Protein AF-A0A3B8RZ06-F1 (afdb_monomer_lite)

Secondary structure (DSSP, 8-state):
-EEEEEEEE--EETTEE-HHHHSS---BHHHHHHHHHHHHHHHHHHHHHHTBTTTTT-TTPPBSS-EEEEEEEEESSPPPEE--SSSSSPEE-HHHHHHHTTHHIIIIIS-EEEEEEEE--TTTSB--SEEEESTT---SSS---TTSS---SS-EEEEEEETTS-HHHHHHHHHHHHHHHHHHHTTGGGS-GGGGGGSIIIIIII-B-TTS-BSS--S--

Sequence (221 aa):
MIHVVVVKYFPIHGDNIDIEKTGDWGKGLVFTQKKVDSITAELAKLLGNASCYRGYKNPDAKPSIKYEIVSTFEFYEPMPTVRGTHLDPPMTDYNTIIQRIDGKDWIENRDVKEIWVWGYHGGKVGLWESNMAGPFGDISNSDRALDDLPIFSKTFTLFHYNYQRGLSEAIEDHMHQIEALLNFVDGRDSTDEDKWSELLFWGKFVGSDKSHKIIRPGCGW

pLDDT: mean 93.92, std 7.59, range [51.44, 98.94]

Structure (mmCIF, N/CA/C/O backbone):
data_AF-A0A3B8RZ06-F1
#
_entry.id   AF-A0A3B8RZ06-F1
#
loop_
_atom_site.group_PDB
_atom_site.id
_atom_site.type_symbol
_atom_site.label_atom_id
_atom_site.label_alt_id
_atom_site.label_comp_id
_atom_site.label_asym_id
_atom_site.label_entity_id
_atom_site.label_seq_id
_atom_site.pdbx_PDB_ins_code
_atom_site.Cartn_x
_atom_site.Cartn_y
_atom_site.Cartn_z
_atom_site.occupancy
_atom_site.B_iso_or_equiv
_atom_site.auth_seq_id
_atom_site.auth_comp_id
_atom_site.auth_asym_id
_atom_site.auth_atom_id
_atom_site.pdbx_PDB_model_num
ATOM 1 N N . MET A 1 1 ? -8.812 -9.203 -13.334 1.00 91.62 1 MET A N 1
ATOM 2 C CA . MET A 1 1 ? -9.455 -8.585 -12.158 1.00 91.62 1 MET A CA 1
ATOM 3 C C . MET A 1 1 ? -8.485 -8.733 -11.009 1.00 91.62 1 MET A C 1
ATOM 5 O O . MET A 1 1 ? -7.831 -9.765 -10.953 1.00 91.62 1 MET A O 1
ATOM 9 N N . ILE A 1 2 ? -8.341 -7.709 -10.181 1.00 97.44 2 ILE A N 1
ATOM 10 C CA . ILE A 1 2 ? -7.482 -7.686 -9.001 1.00 97.44 2 ILE A CA 1
ATOM 11 C C . ILE A 1 2 ? -8.419 -7.652 -7.799 1.00 97.44 2 ILE A C 1
ATOM 13 O O . ILE A 1 2 ? -9.093 -6.647 -7.574 1.00 97.44 2 ILE A O 1
ATOM 17 N N . HIS A 1 3 ? -8.515 -8.772 -7.083 1.00 98.69 3 HIS A N 1
ATOM 18 C CA . HIS A 1 3 ? -9.256 -8.827 -5.828 1.00 98.69 3 HIS A CA 1
ATOM 19 C C . HIS A 1 3 ? -8.383 -8.270 -4.706 1.00 98.69 3 HIS A C 1
ATOM 21 O O . HIS A 1 3 ? -7.218 -8.661 -4.564 1.00 98.69 3 HIS A O 1
ATOM 27 N N . VAL A 1 4 ? -8.975 -7.384 -3.912 1.00 98.88 4 VAL A N 1
ATOM 28 C CA . VAL A 1 4 ? -8.308 -6.634 -2.852 1.00 98.88 4 VAL A CA 1
ATOM 29 C C . VAL A 1 4 ? -9.009 -6.880 -1.524 1.00 98.88 4 VAL A C 1
ATOM 31 O O . VAL A 1 4 ? -10.236 -6.778 -1.427 1.00 98.88 4 VAL A O 1
ATOM 34 N N . VAL A 1 5 ? -8.228 -7.143 -0.483 1.00 98.94 5 VAL A N 1
ATOM 35 C CA . VAL A 1 5 ? -8.699 -7.088 0.906 1.00 98.94 5 VAL A CA 1
ATOM 36 C C . VAL A 1 5 ? -8.182 -5.811 1.547 1.00 98.94 5 VAL A C 1
ATOM 38 O O . VAL A 1 5 ? -6.995 -5.518 1.474 1.00 98.94 5 VAL A O 1
ATOM 41 N N . VAL A 1 6 ? -9.067 -5.061 2.198 1.00 98.94 6 VAL A N 1
ATOM 42 C CA . VAL A 1 6 ? -8.694 -3.848 2.933 1.00 98.94 6 VAL A CA 1
ATOM 43 C C . VAL A 1 6 ? -8.653 -4.159 4.424 1.00 98.94 6 VAL A C 1
ATOM 45 O O . VAL A 1 6 ? -9.567 -4.786 4.954 1.00 98.94 6 VAL A O 1
ATOM 48 N N . VAL A 1 7 ? -7.618 -3.706 5.120 1.00 98.94 7 VAL A N 1
ATOM 49 C CA . VAL A 1 7 ? -7.474 -3.835 6.571 1.00 98.94 7 VAL A CA 1
ATOM 50 C C . VAL A 1 7 ? -7.241 -2.453 7.155 1.00 98.94 7 VAL A C 1
ATOM 52 O O . VAL A 1 7 ? -6.379 -1.730 6.678 1.00 98.94 7 VAL A O 1
ATOM 55 N N . LYS A 1 8 ? -7.999 -2.058 8.173 1.00 98.81 8 LYS A N 1
ATOM 56 C CA . LYS A 1 8 ? -7.936 -0.711 8.748 1.00 98.81 8 LYS A CA 1
ATOM 57 C C . LYS A 1 8 ? -7.701 -0.792 10.244 1.00 98.81 8 LYS A C 1
ATOM 59 O O . LYS A 1 8 ? -8.397 -1.536 10.935 1.00 98.81 8 LYS A O 1
ATOM 64 N N . TYR A 1 9 ? -6.767 0.008 10.736 1.00 98.75 9 TYR A N 1
ATOM 65 C CA . TYR A 1 9 ? -6.510 0.173 12.160 1.00 98.75 9 TYR A CA 1
ATOM 66 C C . TYR A 1 9 ? -6.820 1.604 12.576 1.00 98.75 9 TYR A C 1
ATOM 68 O O . TYR A 1 9 ? -6.234 2.546 12.061 1.00 98.75 9 TYR A O 1
ATOM 76 N N . PHE A 1 10 ? -7.729 1.770 13.528 1.00 98.62 10 PHE A N 1
ATOM 77 C CA . PHE A 1 10 ? -8.137 3.051 14.088 1.00 98.62 10 PHE A CA 1
ATOM 78 C C . PHE A 1 10 ? -7.968 2.991 15.607 1.00 98.62 10 PHE A C 1
ATOM 80 O O . PHE A 1 10 ? -8.938 2.696 16.300 1.00 98.62 10 PHE A O 1
ATOM 87 N N . PRO A 1 11 ? -6.769 3.227 16.170 1.00 98.25 11 PRO A N 1
ATOM 88 C CA . PRO A 1 11 ? -6.621 3.258 17.622 1.00 98.25 11 PRO A CA 1
ATOM 89 C C . PRO A 1 11 ? -7.523 4.359 18.182 1.00 98.25 11 PRO A C 1
ATOM 91 O O . PRO A 1 11 ? -7.371 5.512 17.790 1.00 98.25 11 PRO A O 1
ATOM 94 N N . ILE A 1 12 ? -8.474 4.022 19.055 1.00 98.12 12 ILE A N 1
ATOM 95 C CA . ILE A 1 12 ? -9.464 4.986 19.559 1.00 98.12 12 ILE A CA 1
ATOM 96 C C . ILE A 1 12 ? -9.215 5.395 21.010 1.00 98.12 12 ILE A C 1
ATOM 98 O O . ILE A 1 12 ? -8.807 4.591 21.846 1.00 98.12 12 ILE A O 1
ATOM 102 N N . HIS A 1 13 ? -9.555 6.644 21.318 1.00 97.31 13 HIS A N 1
ATOM 103 C CA . HIS A 1 13 ? -9.703 7.165 22.672 1.00 97.31 13 HIS A CA 1
ATOM 104 C C . HIS A 1 13 ? -10.983 8.012 22.739 1.00 97.31 13 HIS A C 1
ATOM 106 O O . HIS A 1 13 ? -11.025 9.163 22.293 1.00 97.31 13 HIS A O 1
ATOM 112 N N . GLY A 1 14 ? -12.059 7.414 23.262 1.00 96.38 14 GLY A N 1
ATOM 113 C CA . GLY A 1 14 ? -13.409 7.973 23.153 1.00 96.38 14 GLY A CA 1
ATOM 114 C C . GLY A 1 14 ? -13.892 7.975 21.699 1.00 96.38 14 GLY A C 1
ATOM 115 O O . GLY A 1 14 ? -13.743 6.977 21.000 1.00 96.38 14 GLY A O 1
ATOM 116 N N . ASP A 1 15 ? -14.426 9.106 21.235 1.00 97.31 15 ASP A N 1
ATOM 117 C CA . ASP A 1 15 ? -14.960 9.264 19.869 1.00 97.31 15 ASP A CA 1
ATOM 118 C C . ASP A 1 15 ? -13.894 9.654 18.822 1.00 97.31 15 ASP A C 1
ATOM 120 O O . ASP A 1 15 ? -14.207 9.881 17.647 1.00 97.31 15 ASP A O 1
ATOM 124 N N . ASN A 1 16 ? -12.629 9.760 19.235 1.00 98.50 16 ASN A N 1
ATOM 125 C CA . ASN A 1 16 ? -11.517 10.206 18.399 1.00 98.50 16 ASN A CA 1
ATOM 126 C C . ASN A 1 16 ? -10.471 9.108 18.214 1.00 98.50 16 ASN A C 1
ATOM 128 O O . ASN A 1 16 ? -10.355 8.189 19.024 1.00 98.50 16 ASN A O 1
ATOM 132 N N . ILE A 1 17 ? -9.666 9.258 17.165 1.00 98.56 17 ILE A N 1
ATOM 133 C CA . ILE A 1 17 ? -8.405 8.539 17.030 1.00 98.56 17 ILE A CA 1
ATOM 134 C C . ILE A 1 17 ? -7.458 8.988 18.153 1.00 98.56 17 ILE A C 1
ATOM 136 O O . ILE A 1 17 ? -7.352 10.180 18.453 1.00 98.56 17 ILE A O 1
ATOM 140 N N . ASP A 1 18 ? -6.789 8.030 18.785 1.00 98.38 18 ASP A N 1
ATOM 141 C CA . ASP A 1 18 ? -5.851 8.253 19.877 1.00 98.38 18 ASP A CA 1
ATOM 142 C C . ASP A 1 18 ? -4.533 8.837 19.345 1.00 98.38 18 ASP A C 1
ATOM 144 O O . ASP A 1 18 ? -3.668 8.124 18.828 1.00 98.38 18 ASP A O 1
ATOM 148 N N . ILE A 1 19 ? -4.371 10.154 19.495 1.00 97.44 19 ILE A N 1
ATOM 149 C CA . ILE A 1 19 ? -3.170 10.872 19.053 1.00 97.44 19 ILE A CA 1
ATOM 150 C C . ILE A 1 19 ? -1.899 10.428 19.787 1.00 97.44 19 ILE A C 1
ATOM 152 O O . ILE A 1 19 ? -0.810 10.535 19.229 1.00 97.44 19 ILE A O 1
ATOM 156 N N . GLU A 1 20 ? -1.996 9.861 20.992 1.00 97.19 20 GLU A N 1
ATOM 157 C CA . GLU A 1 20 ? -0.817 9.349 21.700 1.00 97.19 20 GLU A CA 1
ATOM 158 C C . GLU A 1 20 ? -0.248 8.103 21.010 1.00 97.19 20 GLU A C 1
ATOM 160 O O . GLU A 1 20 ? 0.966 7.854 21.050 1.00 97.19 20 GLU A O 1
ATOM 165 N N . LYS A 1 21 ? -1.120 7.341 20.334 1.00 96.81 21 LYS A N 1
ATOM 166 C CA . LYS A 1 21 ? -0.758 6.170 19.527 1.00 96.81 21 LYS A CA 1
ATOM 167 C C . LYS A 1 21 ? -0.325 6.544 18.124 1.00 96.81 21 LYS A C 1
ATOM 169 O O . LYS A 1 21 ? 0.609 5.926 17.630 1.00 96.81 21 LYS A O 1
ATOM 174 N N . THR A 1 22 ? -0.968 7.529 17.504 1.00 96.62 22 THR A N 1
ATOM 175 C CA . THR A 1 22 ? -0.689 7.893 16.106 1.00 96.62 22 THR A CA 1
ATOM 176 C C . THR A 1 22 ? 0.395 8.946 15.947 1.00 96.62 22 THR A C 1
ATOM 178 O O . THR A 1 22 ? 1.049 8.968 14.916 1.00 96.62 22 THR A O 1
ATOM 181 N N . GLY A 1 23 ? 0.617 9.789 16.959 1.00 95.69 23 GLY A N 1
ATOM 182 C CA . GLY A 1 23 ? 1.615 10.860 16.992 1.00 95.69 23 GLY A CA 1
ATOM 183 C C . GLY A 1 23 ? 1.121 12.189 16.420 1.00 95.69 23 GLY A C 1
ATOM 184 O O . GLY A 1 23 ? 1.365 13.237 17.012 1.00 95.69 23 GLY A O 1
ATOM 185 N N . ASP A 1 24 ? 0.399 12.166 15.303 1.00 94.50 24 ASP A N 1
ATOM 186 C CA . ASP A 1 24 ? 0.048 13.364 14.524 1.00 94.50 24 ASP A CA 1
ATOM 187 C C . ASP A 1 24 ? -1.416 13.380 14.024 1.00 94.50 24 ASP A C 1
ATOM 189 O O . ASP A 1 24 ? -1.827 14.322 13.340 1.00 94.50 24 ASP A O 1
ATOM 193 N N . TRP A 1 25 ? -2.240 12.386 14.390 1.00 97.25 25 TRP A N 1
ATOM 194 C CA . TRP A 1 25 ? -3.642 12.300 13.963 1.00 97.25 25 TRP A CA 1
ATOM 195 C C . TRP A 1 25 ? -4.605 11.944 15.092 1.00 97.25 25 TRP A C 1
ATOM 197 O O . TRP A 1 25 ? -4.753 10.784 15.466 1.00 97.25 25 TRP A O 1
ATOM 207 N N . GLY A 1 26 ? -5.326 12.952 15.583 1.00 97.12 26 GLY A N 1
ATOM 208 C CA . GLY A 1 26 ? -6.342 12.814 16.634 1.00 97.12 26 GLY A CA 1
ATOM 209 C C . GLY A 1 26 ? -7.758 13.194 16.195 1.00 97.12 26 GLY A C 1
ATOM 210 O O . GLY A 1 26 ? -8.506 13.778 16.976 1.00 97.12 26 GLY A O 1
ATOM 211 N N . LYS A 1 27 ? -8.111 13.003 14.916 1.00 98.00 27 LYS A N 1
ATOM 212 C CA . LYS A 1 27 ? -9.439 13.386 14.394 1.00 98.00 27 LYS A CA 1
ATOM 213 C C . LYS A 1 27 ? -10.531 12.419 14.866 1.00 98.00 27 LYS A C 1
ATOM 215 O O . LYS A 1 27 ? -10.237 11.310 15.294 1.00 98.00 27 LYS A O 1
ATOM 220 N N . GLY A 1 28 ? -11.796 12.824 14.732 1.00 98.44 28 GLY A N 1
ATOM 221 C CA . GLY A 1 28 ? -12.943 11.964 15.043 1.00 98.44 28 GLY A CA 1
ATOM 222 C C . GLY A 1 28 ? -12.910 10.641 14.274 1.00 98.44 28 GLY A C 1
ATOM 223 O O . GLY A 1 28 ? -12.551 10.622 13.091 1.00 98.44 28 GLY A O 1
ATOM 224 N N . LEU A 1 29 ? -13.316 9.549 14.924 1.00 98.62 29 LEU A N 1
ATOM 225 C CA . LEU A 1 29 ? -13.355 8.211 14.327 1.00 98.62 29 LEU A CA 1
ATOM 226 C C . LEU A 1 29 ? -14.196 8.209 13.044 1.00 98.62 29 LEU A C 1
ATOM 228 O O . LEU A 1 29 ? -13.697 7.864 11.977 1.00 98.62 29 LEU A O 1
ATOM 232 N N . VAL A 1 30 ? -15.430 8.719 13.126 1.00 98.50 30 VAL A N 1
ATOM 233 C CA . VAL A 1 30 ? -16.370 8.776 11.991 1.00 98.50 30 VAL A CA 1
ATOM 234 C C . VAL A 1 30 ? -15.816 9.594 10.824 1.00 98.50 30 VAL A C 1
ATOM 236 O O . VAL A 1 30 ? -16.049 9.270 9.661 1.00 98.50 30 VAL A O 1
ATOM 239 N N . PHE A 1 31 ? -15.083 10.672 11.113 1.00 98.56 31 PHE A N 1
ATOM 240 C CA . PHE A 1 31 ? -14.423 11.459 10.074 1.00 98.56 31 PHE A CA 1
ATOM 241 C C . PHE A 1 31 ? -13.303 10.656 9.401 1.00 98.56 31 PHE A C 1
ATOM 243 O O . PHE A 1 31 ? -13.213 10.636 8.175 1.00 98.56 31 PHE A O 1
ATOM 250 N N . THR A 1 32 ? -12.475 9.978 10.197 1.00 98.62 32 THR A N 1
ATOM 251 C CA . THR A 1 32 ? -11.326 9.208 9.705 1.00 98.62 32 THR A CA 1
ATOM 252 C C . THR A 1 32 ? -11.776 8.002 8.878 1.00 98.62 32 THR A C 1
ATOM 254 O O . THR A 1 32 ? -11.275 7.826 7.771 1.00 98.62 32 THR A O 1
ATOM 257 N N . GLN A 1 33 ? -12.784 7.252 9.336 1.00 98.75 33 GLN A N 1
ATOM 258 C CA . GLN A 1 33 ? -13.408 6.156 8.582 1.00 98.75 33 GLN A CA 1
ATOM 259 C C . GLN A 1 33 ? -13.906 6.638 7.215 1.00 98.75 33 GLN A C 1
ATOM 261 O O . GLN A 1 33 ? -13.485 6.120 6.187 1.00 98.75 33 GLN A O 1
ATOM 266 N N . LYS A 1 34 ? -14.716 7.709 7.183 1.00 98.75 34 LYS A N 1
ATOM 267 C CA . LYS A 1 34 ? -15.239 8.275 5.926 1.00 98.75 34 LYS A CA 1
ATOM 268 C C . LYS A 1 34 ? -14.133 8.716 4.972 1.00 98.75 34 LYS A C 1
ATOM 270 O O . LYS A 1 34 ? -14.259 8.525 3.764 1.00 98.75 34 LYS A O 1
ATOM 275 N N . LYS A 1 35 ? -13.063 9.316 5.499 1.00 98.62 35 LYS A N 1
ATOM 276 C CA . LYS A 1 35 ? -11.897 9.713 4.703 1.00 98.62 35 LYS A CA 1
ATOM 277 C C . LYS A 1 35 ? -11.221 8.491 4.081 1.00 98.62 35 LYS A C 1
ATOM 279 O O . LYS A 1 35 ? -11.008 8.480 2.873 1.00 98.62 35 LYS A O 1
ATOM 284 N N . VAL A 1 36 ? -10.921 7.473 4.884 1.00 98.69 36 VAL A N 1
ATOM 285 C CA . VAL A 1 36 ? -10.288 6.228 4.425 1.00 98.69 36 VAL A CA 1
ATOM 286 C C . VAL A 1 36 ? -11.160 5.500 3.402 1.00 98.69 36 VAL A C 1
ATOM 288 O O . VAL A 1 36 ? -10.651 5.074 2.368 1.00 98.69 36 VAL A O 1
ATOM 291 N N . ASP A 1 37 ? -12.470 5.416 3.628 1.00 98.75 37 ASP A N 1
ATOM 292 C CA . ASP A 1 37 ? -13.420 4.791 2.700 1.00 98.75 37 ASP A CA 1
ATOM 293 C C . ASP A 1 37 ? -13.469 5.519 1.360 1.00 98.75 37 ASP A C 1
ATOM 295 O O . ASP A 1 37 ? -13.402 4.889 0.302 1.00 98.75 37 ASP A O 1
ATOM 299 N N . SER A 1 38 ? -13.541 6.852 1.404 1.00 98.69 38 SER A N 1
ATOM 300 C CA . SER A 1 38 ? -13.548 7.687 0.205 1.00 98.69 38 SER A CA 1
ATOM 301 C C . SER A 1 38 ? -12.270 7.494 -0.604 1.00 98.69 38 SER A C 1
ATOM 303 O O . SER A 1 38 ? -12.349 7.260 -1.807 1.00 98.69 38 SER A O 1
ATOM 305 N N . ILE A 1 39 ? -11.104 7.550 0.048 1.00 98.75 39 ILE A N 1
ATOM 306 C CA . ILE A 1 39 ? -9.816 7.382 -0.635 1.00 98.75 39 ILE A CA 1
ATOM 307 C C . ILE A 1 39 ? -9.687 5.964 -1.193 1.00 98.75 39 ILE A C 1
ATOM 309 O O . ILE A 1 39 ? -9.293 5.808 -2.339 1.00 98.75 39 ILE A O 1
ATOM 313 N N . THR A 1 40 ? -10.075 4.933 -0.439 1.00 98.75 40 THR A N 1
ATOM 314 C CA . THR A 1 40 ? -10.023 3.531 -0.893 1.00 98.75 40 THR A CA 1
ATOM 315 C C . THR A 1 40 ? -10.853 3.315 -2.160 1.00 98.75 40 THR A C 1
ATOM 317 O O . THR A 1 40 ? -10.382 2.712 -3.126 1.00 98.75 40 THR A O 1
ATOM 320 N N . ALA A 1 41 ? -12.089 3.824 -2.179 1.00 98.50 41 ALA A N 1
ATOM 321 C CA . ALA A 1 41 ? -12.971 3.700 -3.335 1.00 98.50 41 ALA A CA 1
ATOM 322 C C . ALA A 1 41 ? -12.442 4.485 -4.546 1.00 98.50 41 ALA A C 1
ATOM 324 O O . ALA A 1 41 ? -12.507 4.004 -5.682 1.00 98.50 41 ALA A O 1
ATOM 325 N N . GLU A 1 42 ? -11.908 5.686 -4.314 1.00 98.38 42 GLU A N 1
ATOM 326 C CA . GLU A 1 42 ? -11.333 6.516 -5.369 1.00 98.38 42 GLU A CA 1
ATOM 327 C C . GLU A 1 42 ? -10.048 5.905 -5.938 1.00 98.38 42 GLU A C 1
ATOM 329 O O . GLU A 1 42 ? -9.898 5.846 -7.158 1.00 98.38 42 GLU A O 1
ATOM 334 N N . LEU A 1 43 ? -9.184 5.354 -5.083 1.00 98.44 43 LEU A N 1
ATOM 335 C CA . LEU A 1 43 ? -7.955 4.660 -5.458 1.00 98.44 43 LEU A CA 1
ATOM 336 C C . LEU A 1 43 ? -8.245 3.470 -6.376 1.00 98.44 43 LEU A C 1
ATOM 338 O O . LEU A 1 43 ? -7.718 3.416 -7.484 1.00 98.44 43 LEU A O 1
ATOM 342 N N . ALA A 1 44 ? -9.147 2.565 -5.983 1.00 98.00 44 ALA A N 1
ATOM 343 C CA . ALA A 1 44 ? -9.519 1.409 -6.806 1.00 98.00 44 ALA A CA 1
ATOM 344 C C . ALA A 1 44 ? -10.034 1.822 -8.197 1.00 98.00 44 ALA A C 1
ATOM 346 O O . ALA A 1 44 ? -9.695 1.209 -9.216 1.00 98.00 44 ALA A O 1
ATOM 347 N N . LYS A 1 45 ? -10.825 2.900 -8.259 1.00 96.31 45 LYS A N 1
ATOM 348 C CA . LYS A 1 45 ? -11.317 3.461 -9.521 1.00 96.31 45 LY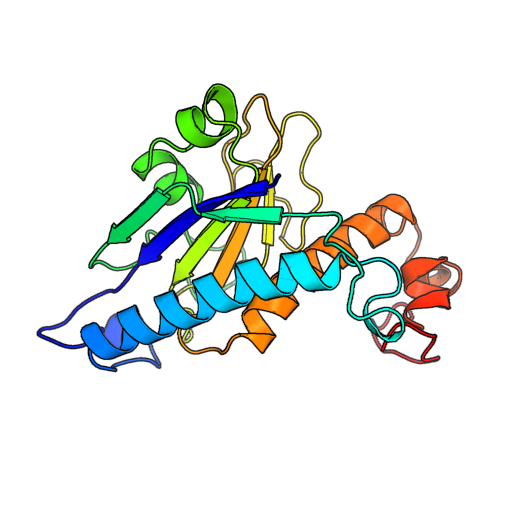S A CA 1
ATOM 349 C C . LYS A 1 45 ? -10.185 4.065 -10.354 1.00 96.31 45 LYS A C 1
ATOM 351 O O . LYS A 1 45 ? -10.138 3.834 -11.563 1.00 96.31 45 LYS A O 1
ATOM 356 N N . LEU A 1 46 ? -9.301 4.846 -9.737 1.00 95.56 46 LEU A N 1
ATOM 357 C CA . LEU A 1 46 ? -8.197 5.513 -10.423 1.00 95.56 46 LEU A CA 1
ATOM 358 C C . LEU A 1 46 ? -7.170 4.522 -10.957 1.00 95.56 46 LEU A C 1
ATOM 360 O O . LEU A 1 46 ? -6.822 4.634 -12.127 1.00 95.56 46 LEU A O 1
ATOM 364 N N . LEU A 1 47 ? -6.757 3.526 -10.172 1.00 95.94 47 LEU A N 1
ATOM 365 C CA . LEU A 1 47 ? -5.835 2.479 -10.627 1.00 95.94 47 LEU A CA 1
ATOM 366 C C . LEU A 1 47 ? -6.418 1.699 -11.812 1.00 95.94 47 LEU A C 1
ATOM 368 O O . LEU A 1 47 ? -5.736 1.451 -12.807 1.00 95.94 47 LEU A O 1
ATOM 372 N N . GLY A 1 48 ? -7.720 1.393 -11.767 1.00 94.94 48 GLY A N 1
ATOM 373 C CA . GLY A 1 48 ? -8.432 0.843 -12.918 1.00 94.94 48 GLY A CA 1
ATOM 374 C C . GLY A 1 48 ? -8.332 1.766 -14.137 1.00 94.94 48 GLY A C 1
ATOM 375 O O . GLY A 1 48 ? -7.848 1.360 -15.192 1.00 94.94 48 GLY A O 1
ATOM 376 N N . ASN A 1 49 ? -8.725 3.030 -14.002 1.00 93.25 49 ASN A N 1
ATOM 377 C CA . ASN A 1 49 ? -8.703 3.995 -15.107 1.00 93.25 49 ASN A CA 1
ATOM 378 C C . ASN A 1 49 ? -7.293 4.272 -15.657 1.00 93.25 49 ASN A C 1
ATOM 380 O O . ASN A 1 49 ? -7.139 4.478 -16.860 1.00 93.25 49 ASN A O 1
ATOM 384 N N . ALA A 1 50 ? -6.264 4.241 -14.811 1.00 91.12 50 ALA A N 1
ATOM 385 C CA . ALA A 1 50 ? -4.870 4.426 -15.209 1.00 91.12 50 ALA A CA 1
ATOM 386 C C . ALA A 1 50 ? -4.382 3.312 -16.153 1.00 91.12 50 ALA A C 1
ATOM 388 O O . ALA A 1 50 ? -3.479 3.525 -16.957 1.00 91.12 50 ALA A O 1
ATOM 389 N N . SER A 1 51 ? -5.038 2.148 -16.138 1.00 93.12 51 SER A N 1
ATOM 390 C CA . SER A 1 51 ? -4.752 1.040 -17.054 1.00 93.12 51 SER A CA 1
ATOM 391 C C . SER A 1 51 ? -5.408 1.169 -18.444 1.00 93.12 51 SER A C 1
ATOM 393 O O . SER A 1 51 ? -5.299 0.256 -19.271 1.00 93.12 51 SER A O 1
ATOM 395 N N . CYS A 1 52 ? -6.123 2.264 -18.726 1.00 94.19 52 CYS A N 1
ATOM 396 C CA . CYS A 1 52 ? -6.748 2.505 -20.027 1.00 94.19 52 CYS A CA 1
ATOM 397 C C . CYS A 1 52 ? -5.703 2.830 -21.103 1.00 94.19 52 CYS A C 1
ATOM 399 O O . CYS A 1 52 ? -5.076 3.893 -21.092 1.00 94.19 52 CYS A O 1
ATOM 401 N N . TYR A 1 53 ? -5.594 1.981 -22.125 1.00 92.50 53 TYR A N 1
ATOM 402 C CA . TYR A 1 53 ? -4.759 2.291 -23.283 1.00 92.50 53 TYR A CA 1
ATOM 403 C C . TYR A 1 53 ? -5.304 3.514 -24.038 1.00 92.50 53 TYR A C 1
ATOM 405 O O . TYR A 1 53 ? -6.392 3.473 -24.612 1.00 92.50 53 TYR A O 1
ATOM 413 N N . ARG A 1 54 ? -4.522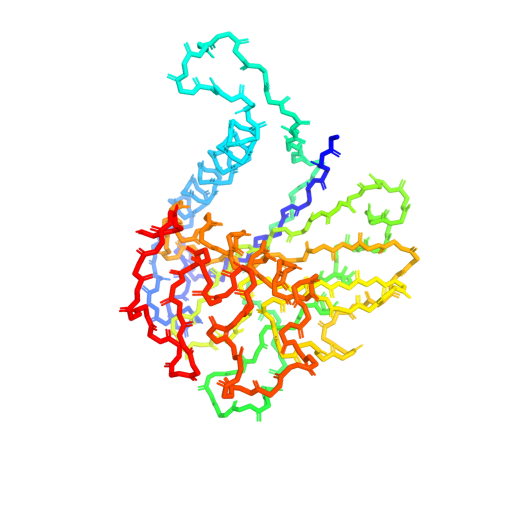 4.603 -24.060 1.00 90.50 54 ARG A N 1
ATOM 414 C CA . ARG A 1 54 ? -4.872 5.886 -24.706 1.00 90.50 54 ARG A CA 1
ATOM 415 C C . ARG A 1 54 ? -6.168 6.525 -24.178 1.00 90.50 54 ARG A C 1
ATOM 417 O O . ARG A 1 54 ? -6.849 7.222 -24.933 1.00 90.50 54 ARG A O 1
ATOM 424 N N . GLY A 1 55 ? -6.475 6.357 -22.888 1.00 88.94 55 GLY A N 1
ATOM 425 C CA . GLY A 1 55 ? -7.651 6.978 -22.255 1.00 88.94 55 GLY A CA 1
ATOM 426 C C . GLY A 1 55 ? -7.706 8.506 -22.393 1.00 88.94 55 GLY A C 1
ATOM 427 O O . GLY A 1 55 ? -8.782 9.072 -22.537 1.00 88.94 55 GLY A O 1
ATOM 428 N N . TYR A 1 56 ? -6.548 9.173 -22.479 1.00 87.56 56 TYR A N 1
ATOM 429 C CA . TYR A 1 56 ? -6.467 10.620 -22.727 1.00 87.56 56 TYR A CA 1
ATOM 430 C C . TYR A 1 56 ? -7.006 11.055 -24.104 1.00 87.56 56 TYR A C 1
ATOM 432 O O . TYR A 1 56 ? -7.349 12.218 -24.290 1.00 87.56 56 TYR A O 1
ATOM 440 N N . LYS A 1 57 ? -7.036 10.148 -25.092 1.00 93.12 57 LYS A N 1
ATOM 441 C CA . LYS A 1 57 ? -7.466 10.431 -26.473 1.00 93.12 57 LYS A CA 1
ATOM 442 C C . LYS A 1 57 ? -8.831 9.832 -26.793 1.00 93.12 57 LYS A C 1
ATOM 444 O O . LYS A 1 57 ? -9.551 10.381 -27.621 1.00 93.12 57 LYS A O 1
ATOM 449 N N . ASN A 1 58 ? -9.158 8.694 -26.192 1.00 92.69 58 ASN A N 1
ATOM 450 C CA . ASN A 1 58 ? -10.425 8.012 -26.395 1.00 92.69 58 ASN A CA 1
ATOM 451 C C . ASN A 1 58 ? -11.179 7.924 -25.057 1.00 92.69 58 ASN A C 1
ATOM 453 O O . ASN A 1 58 ? -10.828 7.062 -24.249 1.00 92.69 58 ASN A O 1
ATOM 457 N N . PRO A 1 59 ? -12.207 8.761 -24.824 1.00 89.38 59 PRO A N 1
ATOM 458 C CA . PRO A 1 59 ? -12.981 8.721 -23.583 1.00 89.38 59 PRO A CA 1
ATOM 459 C C . PRO A 1 59 ? -13.748 7.400 -23.391 1.00 89.38 59 PRO A C 1
ATOM 461 O O . PRO A 1 59 ? -14.083 7.061 -22.261 1.00 89.38 59 PRO A O 1
ATOM 464 N N . ASP A 1 60 ? -13.963 6.624 -24.460 1.00 93.50 60 ASP A N 1
ATOM 465 C CA . ASP A 1 60 ? -14.601 5.303 -24.405 1.00 93.50 60 ASP A CA 1
ATOM 466 C C . ASP A 1 60 ? -13.597 4.157 -24.160 1.00 93.50 60 ASP A C 1
ATOM 468 O O . ASP A 1 60 ? -13.971 2.977 -24.164 1.00 93.50 60 ASP A O 1
ATOM 472 N N . ALA A 1 61 ? -12.304 4.466 -23.986 1.00 94.62 61 ALA A N 1
ATOM 473 C CA . ALA A 1 61 ? -11.291 3.462 -23.684 1.00 94.62 61 ALA A CA 1
ATOM 474 C C . ALA A 1 61 ? -11.600 2.773 -22.350 1.00 94.62 61 ALA A C 1
ATOM 476 O O . ALA A 1 61 ? -11.850 3.416 -21.331 1.00 94.62 61 ALA A O 1
ATOM 477 N N . LYS A 1 62 ? -11.561 1.439 -22.360 1.00 94.38 62 LYS A N 1
ATOM 478 C CA . LYS A 1 62 ? -11.864 0.626 -21.182 1.00 94.38 62 LYS A CA 1
ATOM 479 C C . LYS A 1 62 ? -10.590 0.320 -20.386 1.00 94.38 62 LYS A C 1
ATOM 481 O O . LYS A 1 62 ? -9.550 0.083 -21.005 1.00 94.38 62 LYS A O 1
ATOM 486 N N . PRO A 1 63 ? -10.686 0.241 -19.047 1.00 95.38 63 PRO A N 1
ATOM 487 C CA . PRO A 1 63 ? -9.614 -0.264 -18.199 1.00 95.38 63 PRO A CA 1
ATOM 488 C C . PRO A 1 63 ? -9.152 -1.661 -18.619 1.00 95.38 63 PRO A C 1
ATOM 490 O O . PRO A 1 63 ? -9.984 -2.544 -18.850 1.00 95.38 63 PRO A O 1
ATOM 493 N N . SER A 1 64 ? -7.835 -1.867 -18.671 1.00 95.25 64 SER A N 1
ATOM 494 C CA . SER A 1 64 ? -7.229 -3.195 -18.859 1.00 95.25 64 SER A CA 1
ATOM 495 C C . SER A 1 64 ? -7.226 -3.997 -17.554 1.00 95.25 64 SER A C 1
ATOM 497 O O . SER A 1 64 ? -7.295 -5.225 -17.559 1.00 95.25 64 SER A O 1
ATOM 499 N N . ILE A 1 65 ? -7.183 -3.289 -16.427 1.00 94.62 65 ILE A N 1
ATOM 500 C CA . ILE A 1 65 ? -7.183 -3.814 -15.067 1.00 94.62 65 ILE A CA 1
ATOM 501 C C . ILE A 1 65 ? -8.431 -3.287 -14.359 1.00 94.62 65 ILE A C 1
ATOM 503 O O . ILE A 1 65 ? -8.864 -2.155 -14.565 1.00 94.62 65 ILE A O 1
ATOM 507 N N . LYS A 1 66 ? -9.036 -4.129 -13.525 1.00 95.94 66 LYS A N 1
ATOM 508 C CA . LYS A 1 66 ? -10.152 -3.755 -12.655 1.00 95.94 66 LYS A CA 1
ATOM 509 C C . LYS A 1 66 ? -9.828 -4.189 -11.243 1.00 95.94 66 LYS A C 1
ATOM 511 O O . LYS A 1 66 ? -9.434 -5.342 -11.072 1.00 95.94 66 LYS A O 1
ATOM 516 N N . TYR A 1 67 ? -10.041 -3.289 -10.297 1.00 97.81 67 TYR A N 1
ATOM 517 C CA . TYR A 1 67 ? -9.894 -3.533 -8.872 1.00 97.81 67 TYR A CA 1
ATOM 518 C C . TYR A 1 67 ? -11.264 -3.796 -8.261 1.00 97.81 67 TYR A C 1
ATOM 520 O O . TYR A 1 67 ? -12.232 -3.098 -8.571 1.00 97.81 67 TYR A O 1
ATOM 528 N N . GLU A 1 68 ? -11.337 -4.804 -7.406 1.00 98.12 68 GLU A N 1
ATOM 529 C CA . GLU A 1 68 ? -12.540 -5.171 -6.674 1.00 98.12 68 GLU A CA 1
ATOM 530 C C . GLU A 1 68 ? -12.182 -5.373 -5.204 1.00 98.12 68 GLU A C 1
ATOM 532 O O . GLU A 1 68 ? -11.393 -6.254 -4.863 1.00 98.12 68 GLU A O 1
ATOM 537 N N . ILE A 1 69 ? -12.7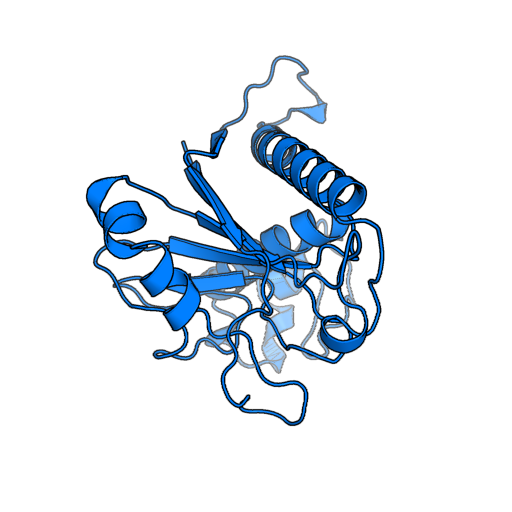67 -4.549 -4.333 1.00 98.62 69 ILE A N 1
ATOM 538 C CA . ILE A 1 69 ? -12.653 -4.735 -2.888 1.00 98.62 69 ILE A CA 1
ATOM 539 C C . ILE A 1 69 ? -13.588 -5.877 -2.491 1.00 98.62 69 ILE A C 1
ATOM 541 O O . ILE A 1 69 ? -14.807 -5.714 -2.512 1.00 98.62 69 ILE A O 1
ATOM 545 N N . VAL A 1 70 ? -13.022 -7.031 -2.136 1.00 98.62 70 VAL A N 1
ATOM 546 C CA . VAL A 1 70 ? -13.792 -8.246 -1.812 1.00 98.62 70 VAL A CA 1
ATOM 547 C C . VAL A 1 70 ? -14.061 -8.403 -0.317 1.00 98.62 70 VAL A C 1
ATOM 549 O O . VAL A 1 70 ? -14.952 -9.153 0.074 1.00 98.62 70 VAL A O 1
ATOM 552 N N . SER A 1 71 ? -13.299 -7.709 0.530 1.00 98.69 71 SER A N 1
ATOM 553 C CA . SER A 1 71 ? -13.516 -7.682 1.976 1.00 98.69 71 SER A CA 1
ATOM 554 C C . SER A 1 71 ? -12.883 -6.452 2.616 1.00 98.69 71 SER A C 1
ATOM 556 O O . SER A 1 71 ? -11.955 -5.843 2.076 1.00 98.69 71 SER A O 1
ATOM 558 N N . THR A 1 72 ? -13.378 -6.096 3.796 1.00 98.88 72 THR A N 1
ATOM 559 C CA . THR A 1 72 ? -12.801 -5.059 4.645 1.00 98.88 72 THR A CA 1
ATOM 560 C C . THR A 1 72 ? -12.812 -5.517 6.095 1.00 98.88 72 THR A C 1
ATOM 562 O O . THR A 1 72 ? -13.855 -5.900 6.622 1.00 98.88 72 THR A O 1
ATOM 565 N N . PHE A 1 73 ? -11.652 -5.439 6.736 1.00 98.88 73 PHE A N 1
ATOM 566 C CA . PHE A 1 73 ? -11.466 -5.671 8.160 1.00 98.88 73 PHE A CA 1
ATOM 567 C C . PHE A 1 73 ? -11.160 -4.349 8.845 1.00 98.88 73 PHE A C 1
ATOM 569 O O . PHE A 1 73 ? -10.370 -3.553 8.339 1.00 98.88 73 PHE A O 1
ATOM 576 N N . GLU A 1 74 ? -11.773 -4.122 9.998 1.00 98.69 74 GLU A N 1
ATOM 577 C CA . GLU A 1 74 ? -11.593 -2.890 10.750 1.00 98.69 74 GLU A CA 1
ATOM 578 C C . GLU A 1 74 ? -11.358 -3.192 12.226 1.00 98.69 74 GLU A C 1
ATOM 580 O O . GLU A 1 74 ? -12.102 -3.956 12.847 1.00 98.69 74 GLU A O 1
ATOM 585 N N . PHE A 1 75 ? -10.302 -2.597 12.771 1.00 98.75 75 PHE A N 1
ATOM 586 C CA . PHE A 1 75 ? -9.841 -2.801 14.135 1.00 98.75 75 PHE A CA 1
ATOM 587 C C . PHE A 1 75 ? -9.722 -1.456 14.849 1.00 98.75 75 PHE A C 1
ATOM 589 O O . PHE A 1 75 ? -9.142 -0.514 14.318 1.00 98.75 75 PHE A O 1
ATOM 596 N N . TYR A 1 76 ? -10.237 -1.376 16.075 1.00 98.56 76 TYR A N 1
ATOM 597 C CA . TYR A 1 76 ? -10.255 -0.143 16.875 1.00 98.56 76 TYR A CA 1
ATOM 598 C C . TYR A 1 76 ? -9.109 -0.074 17.893 1.00 98.56 76 TYR A C 1
ATOM 600 O O . TYR A 1 76 ? -9.258 0.397 19.018 1.00 98.56 76 TYR A O 1
ATOM 608 N N . GLU A 1 77 ? -7.959 -0.616 17.517 1.00 98.00 77 GLU A N 1
ATOM 609 C CA . GLU A 1 77 ? -6.785 -0.768 18.370 1.00 98.00 77 GLU A CA 1
ATOM 610 C C . GLU A 1 77 ? -5.521 -0.336 17.612 1.00 98.00 77 GLU A C 1
ATOM 612 O O . GLU A 1 77 ? -5.559 -0.193 16.385 1.00 98.00 77 GLU A O 1
ATOM 617 N N . PRO A 1 78 ? -4.403 -0.100 18.320 1.00 97.81 78 PRO A N 1
ATOM 618 C CA . PRO A 1 78 ? -3.113 0.138 17.685 1.00 97.81 78 PRO A CA 1
ATOM 619 C C . PRO A 1 78 ? -2.713 -0.997 16.741 1.00 97.81 78 PRO A C 1
ATOM 621 O O . PRO A 1 78 ? -3.055 -2.158 16.965 1.00 97.81 78 PRO A O 1
ATOM 624 N N . MET A 1 79 ? -1.942 -0.660 15.709 1.00 97.38 79 MET A N 1
ATOM 625 C CA . MET A 1 79 ? -1.368 -1.667 14.819 1.00 97.38 79 MET A CA 1
ATOM 626 C C . MET A 1 79 ? -0.409 -2.580 15.593 1.00 97.38 79 MET A C 1
ATOM 628 O O . MET A 1 79 ? 0.300 -2.094 16.482 1.00 97.38 79 MET A O 1
ATOM 632 N N . PRO A 1 80 ? -0.354 -3.884 15.270 1.00 97.38 80 PRO A N 1
ATOM 633 C CA . PRO A 1 80 ? 0.675 -4.752 15.821 1.00 97.38 80 PRO A CA 1
ATOM 634 C C . PRO A 1 80 ? 2.048 -4.299 15.310 1.00 97.38 80 PRO A C 1
ATOM 636 O O . PRO A 1 80 ? 2.188 -3.882 14.157 1.00 97.38 80 PRO A O 1
ATOM 639 N N . THR A 1 81 ? 3.058 -4.370 16.173 1.00 95.88 81 THR A N 1
ATOM 640 C CA . THR A 1 81 ? 4.416 -3.937 15.846 1.00 95.88 81 THR A CA 1
ATOM 641 C C . THR A 1 81 ? 5.460 -4.954 16.277 1.00 95.88 81 THR A C 1
ATOM 643 O O . THR A 1 81 ? 5.307 -5.665 17.271 1.00 95.88 81 THR A O 1
ATOM 646 N N . VAL A 1 82 ? 6.557 -4.974 15.530 1.00 93.19 82 VAL A N 1
ATOM 647 C CA . VAL A 1 82 ? 7.788 -5.699 15.831 1.00 93.19 82 VAL A CA 1
ATOM 648 C C . VAL A 1 82 ? 8.936 -4.710 15.971 1.00 93.19 82 VAL A C 1
ATOM 650 O O . VAL A 1 82 ? 8.888 -3.568 15.508 1.00 93.19 82 VAL A O 1
ATOM 653 N N . ARG A 1 83 ? 10.004 -5.135 16.644 1.00 86.75 83 ARG A N 1
ATOM 654 C CA . ARG A 1 83 ? 11.213 -4.318 16.751 1.00 86.75 83 ARG A CA 1
ATOM 655 C C . ARG A 1 83 ? 11.828 -4.145 15.356 1.00 86.75 83 ARG A C 1
ATOM 657 O O . ARG A 1 83 ? 12.143 -5.140 14.716 1.00 86.75 83 ARG A O 1
ATOM 664 N N . GLY A 1 84 ? 12.005 -2.899 14.915 1.00 69.69 84 GLY A N 1
ATOM 665 C CA . GLY A 1 84 ? 12.630 -2.581 13.627 1.00 69.69 84 GLY A CA 1
ATOM 666 C C . GLY A 1 84 ? 14.133 -2.897 13.578 1.00 69.69 84 GLY A C 1
ATOM 667 O O . GLY A 1 84 ? 14.794 -3.016 14.616 1.00 69.69 84 GLY A O 1
ATOM 668 N N . THR A 1 85 ? 14.660 -3.022 12.357 1.00 64.62 85 THR A N 1
ATOM 669 C CA . THR A 1 85 ? 16.079 -3.267 12.023 1.00 64.62 85 THR A CA 1
ATOM 670 C C . THR A 1 85 ? 16.943 -2.005 12.147 1.00 64.62 85 THR A C 1
ATOM 672 O O . THR A 1 85 ? 18.120 -2.084 12.505 1.00 64.62 85 THR A O 1
ATOM 675 N N . HIS A 1 86 ? 16.343 -0.834 11.932 1.00 59.56 86 HIS A N 1
ATOM 676 C CA . HIS A 1 86 ? 16.945 0.491 12.076 1.00 59.56 86 HIS A CA 1
ATOM 677 C C . HIS A 1 86 ? 16.181 1.288 13.157 1.00 59.56 86 HIS A C 1
ATOM 679 O O . HIS A 1 86 ? 15.014 1.008 13.409 1.00 59.56 86 HIS A O 1
ATOM 685 N N . LEU A 1 87 ? 16.864 2.184 13.889 1.00 60.19 87 LEU A N 1
ATOM 686 C CA . LEU A 1 87 ? 16.341 2.867 15.095 1.00 60.19 87 LEU A CA 1
ATOM 687 C C . LEU A 1 87 ? 14.953 3.521 14.899 1.00 60.19 87 LEU A C 1
ATOM 689 O O . LEU A 1 87 ? 14.640 3.935 13.792 1.00 60.19 87 LEU A O 1
ATOM 693 N N . ASP A 1 88 ? 14.206 3.622 16.016 1.00 74.31 88 ASP A N 1
ATOM 694 C CA . ASP A 1 88 ? 12.822 4.117 16.214 1.00 74.31 88 ASP A CA 1
ATOM 695 C C . ASP A 1 88 ? 12.172 4.916 15.064 1.00 74.31 88 ASP A C 1
ATOM 697 O O . ASP A 1 88 ? 12.766 5.884 14.577 1.00 74.31 88 ASP A O 1
ATOM 701 N N . PRO A 1 89 ? 10.891 4.645 14.728 1.00 86.56 89 PRO A N 1
ATOM 702 C CA . PRO A 1 89 ? 9.903 3.832 15.468 1.00 86.56 89 PRO A CA 1
ATOM 703 C C . PRO A 1 89 ? 9.934 2.309 15.193 1.00 86.56 89 PRO A C 1
ATOM 705 O O . PRO A 1 89 ? 10.553 1.871 14.225 1.00 86.56 89 PRO A O 1
ATOM 708 N N . PRO A 1 90 ? 9.245 1.471 16.004 1.00 93.00 90 PRO A N 1
ATOM 709 C CA . PRO A 1 90 ? 9.065 0.044 15.707 1.00 93.00 90 PRO A CA 1
ATOM 710 C C . PRO A 1 90 ? 8.321 -0.173 14.382 1.00 93.00 90 PRO A C 1
ATOM 712 O O . PRO A 1 90 ? 7.466 0.630 14.017 1.00 93.00 90 PRO A O 1
ATOM 715 N N . MET A 1 91 ? 8.600 -1.274 13.682 1.00 93.25 91 MET A N 1
ATOM 716 C CA . MET A 1 91 ? 7.975 -1.585 12.392 1.00 93.25 91 MET A CA 1
ATOM 717 C C . MET A 1 91 ? 6.603 -2.231 12.566 1.00 93.25 91 MET A C 1
ATOM 719 O O . MET A 1 91 ? 6.355 -2.943 13.540 1.00 93.25 91 MET A O 1
ATOM 723 N N . THR A 1 92 ? 5.718 -2.009 11.598 1.00 95.44 92 THR A N 1
ATOM 724 C CA . THR A 1 92 ? 4.434 -2.715 11.506 1.00 95.44 92 THR A CA 1
ATOM 725 C C . THR A 1 92 ? 4.659 -4.216 11.350 1.00 95.44 92 THR A C 1
ATOM 727 O O . THR A 1 92 ? 5.429 -4.647 10.497 1.00 95.44 92 THR A O 1
ATOM 730 N N . ASP A 1 93 ? 3.964 -5.019 12.152 1.00 96.81 93 ASP A N 1
ATOM 731 C CA . ASP A 1 93 ? 4.018 -6.477 12.062 1.00 96.81 93 ASP A CA 1
ATOM 732 C C . ASP A 1 93 ? 2.990 -6.995 11.052 1.00 96.81 93 ASP A C 1
ATOM 734 O O . ASP A 1 93 ? 1.849 -7.329 11.397 1.00 96.81 93 ASP A O 1
ATOM 738 N N . TYR A 1 94 ? 3.387 -7.048 9.782 1.00 97.75 94 TYR A N 1
ATOM 739 C CA . TYR A 1 94 ? 2.503 -7.523 8.724 1.00 97.75 94 TYR A CA 1
ATOM 740 C C . TYR A 1 94 ? 2.142 -9.002 8.877 1.00 97.75 94 TYR A C 1
ATOM 742 O O . TYR A 1 94 ? 1.003 -9.358 8.587 1.00 97.75 94 TYR A O 1
ATOM 750 N N . ASN A 1 95 ? 3.025 -9.858 9.405 1.00 97.62 95 ASN A N 1
ATOM 751 C CA . ASN A 1 95 ? 2.688 -11.260 9.675 1.00 97.62 95 ASN A CA 1
ATOM 752 C C . ASN A 1 95 ? 1.496 -11.381 10.624 1.00 97.62 95 ASN A C 1
ATOM 754 O O . ASN A 1 95 ? 0.548 -12.114 10.329 1.00 97.62 95 ASN A O 1
ATOM 758 N N . THR A 1 96 ? 1.502 -10.624 11.724 1.00 98.31 96 THR A N 1
ATOM 759 C CA . THR A 1 96 ? 0.382 -10.613 12.673 1.00 98.31 96 THR A CA 1
ATOM 760 C C . THR A 1 96 ? -0.905 -10.110 12.015 1.00 98.31 96 THR A C 1
ATOM 762 O O . THR A 1 96 ? -1.972 -10.688 12.237 1.00 98.31 96 THR A O 1
ATOM 765 N N . ILE A 1 97 ? -0.834 -9.078 11.164 1.00 98.69 97 ILE A N 1
ATOM 766 C CA . ILE A 1 97 ? -2.001 -8.575 10.416 1.00 98.69 97 ILE A CA 1
ATOM 767 C C . ILE A 1 97 ? -2.554 -9.658 9.479 1.00 98.69 97 ILE A C 1
ATOM 769 O O . ILE A 1 97 ? -3.751 -9.954 9.517 1.00 98.69 97 ILE A O 1
ATOM 773 N N . ILE A 1 98 ? -1.690 -10.274 8.669 1.00 98.62 98 ILE A N 1
ATOM 774 C CA . ILE A 1 98 ? -2.065 -11.308 7.698 1.00 98.62 98 ILE A CA 1
ATOM 775 C C . ILE A 1 98 ? -2.644 -12.539 8.399 1.00 98.62 98 ILE A C 1
ATOM 777 O O . ILE A 1 98 ? -3.658 -13.079 7.956 1.00 98.62 98 ILE A O 1
ATOM 781 N N . GLN A 1 99 ? -2.056 -12.964 9.517 1.00 98.44 99 GLN A N 1
ATOM 782 C CA . GLN A 1 99 ? -2.579 -14.074 10.310 1.00 98.44 99 GLN A CA 1
ATOM 783 C C . GLN A 1 99 ? -3.970 -13.756 10.870 1.00 98.44 99 GLN A C 1
ATOM 785 O O . GLN A 1 99 ? -4.868 -14.596 10.809 1.00 98.44 99 GLN A O 1
ATOM 790 N N . ARG A 1 100 ? -4.170 -12.542 11.395 1.00 98.50 100 ARG A N 1
ATOM 791 C CA . ARG A 1 100 ? -5.423 -12.133 12.044 1.00 98.50 100 ARG A CA 1
ATOM 792 C C . ARG A 1 100 ? -6.630 -12.161 11.110 1.00 98.50 100 ARG A C 1
ATOM 794 O O . ARG A 1 100 ? -7.736 -12.434 11.568 1.00 98.50 100 ARG A O 1
ATOM 801 N N . ILE A 1 101 ? -6.429 -11.870 9.829 1.00 98.62 101 ILE A N 1
ATOM 802 C CA . ILE A 1 101 ? -7.501 -11.855 8.821 1.00 98.62 101 ILE A CA 1
ATOM 803 C C . ILE A 1 101 ? -7.668 -13.196 8.092 1.00 98.62 101 ILE A C 1
ATOM 805 O O . ILE A 1 101 ? -8.448 -13.262 7.144 1.00 98.62 101 ILE A O 1
ATOM 809 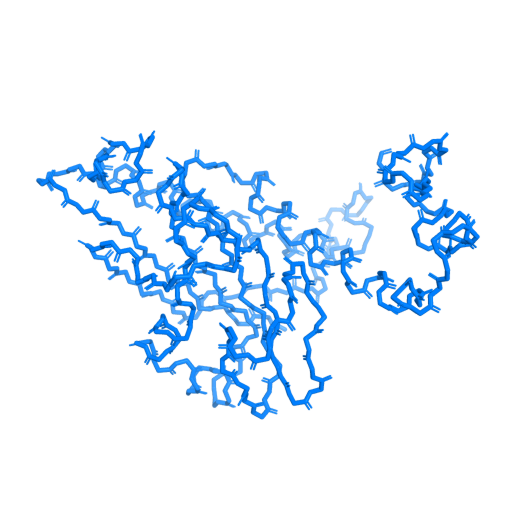N N . ASP A 1 102 ? -6.931 -14.236 8.500 1.00 98.44 102 ASP A N 1
ATOM 810 C CA . ASP A 1 102 ? -6.815 -15.509 7.778 1.00 98.44 102 ASP A CA 1
ATOM 811 C C . ASP A 1 102 ? -6.354 -15.314 6.319 1.00 98.44 102 ASP A C 1
ATOM 813 O O . ASP A 1 102 ? -6.934 -15.824 5.359 1.00 98.44 102 ASP A O 1
ATOM 817 N N . GLY A 1 103 ? -5.309 -14.501 6.128 1.00 98.44 103 GLY A N 1
ATOM 818 C CA . GLY A 1 103 ? -4.851 -14.058 4.808 1.00 98.44 103 GLY A CA 1
ATOM 819 C C . GLY A 1 103 ? -4.486 -15.196 3.855 1.00 98.44 103 GLY A C 1
ATOM 820 O O . GLY A 1 103 ? -4.634 -15.044 2.644 1.00 98.44 103 GLY A O 1
ATOM 821 N N . LYS A 1 104 ? -4.101 -16.363 4.385 1.00 98.44 104 LYS A N 1
ATOM 822 C CA . LYS A 1 104 ? -3.848 -17.559 3.577 1.00 98.44 104 LYS A CA 1
ATOM 823 C C . LYS A 1 104 ? -5.079 -17.968 2.764 1.00 98.44 104 LYS A C 1
ATOM 825 O O . LYS A 1 104 ? -4.947 -18.210 1.567 1.00 98.44 104 LYS A O 1
ATOM 830 N N . ASP A 1 105 ? -6.266 -18.006 3.374 1.00 98.62 105 ASP A N 1
ATOM 831 C CA . ASP A 1 105 ? -7.505 -18.353 2.666 1.00 98.62 105 ASP A CA 1
ATOM 832 C C . ASP A 1 105 ? -7.828 -17.326 1.573 1.00 98.62 105 ASP A C 1
ATOM 834 O O . ASP A 1 105 ? -8.128 -17.683 0.431 1.00 98.62 105 ASP A O 1
ATOM 838 N N . TRP A 1 106 ? -7.689 -16.037 1.893 1.00 98.62 106 TRP A N 1
ATOM 839 C CA . TRP A 1 106 ? -7.905 -14.951 0.936 1.00 98.62 106 TRP A CA 1
ATOM 840 C C . TRP A 1 106 ? -7.003 -15.074 -0.292 1.00 98.62 106 TRP A C 1
ATOM 842 O O . TRP A 1 106 ? -7.478 -14.995 -1.427 1.00 98.62 106 TRP A O 1
ATOM 852 N N . ILE A 1 107 ? -5.712 -15.300 -0.074 1.00 98.44 107 ILE A N 1
ATOM 853 C CA . ILE A 1 107 ? -4.709 -15.323 -1.138 1.00 98.44 107 ILE A CA 1
ATOM 854 C C . ILE A 1 107 ? -4.801 -16.627 -1.936 1.00 98.44 107 ILE A C 1
ATOM 856 O O . ILE A 1 107 ? -4.953 -16.604 -3.160 1.00 98.44 107 ILE A O 1
ATOM 860 N N . GLU A 1 108 ? -4.762 -17.779 -1.267 1.00 98.25 108 GLU A N 1
ATOM 861 C CA . GLU A 1 108 ? -4.679 -19.075 -1.943 1.00 98.25 108 GLU A CA 1
ATOM 862 C C . GLU A 1 108 ? -6.026 -19.511 -2.527 1.00 98.25 108 GLU A C 1
ATOM 864 O O . GLU A 1 108 ? -6.081 -19.907 -3.697 1.00 98.25 108 GLU A O 1
ATOM 869 N N . ASN A 1 109 ? -7.118 -19.359 -1.772 1.00 98.19 109 ASN A N 1
ATOM 870 C CA . ASN A 1 109 ? -8.423 -19.918 -2.137 1.00 98.19 109 ASN A CA 1
ATOM 871 C C . ASN A 1 109 ? -9.377 -18.894 -2.764 1.00 98.19 109 ASN A C 1
ATOM 873 O O . ASN A 1 109 ? -10.201 -19.274 -3.596 1.00 98.19 109 ASN A O 1
ATOM 877 N N . ARG A 1 110 ? -9.268 -17.603 -2.415 1.00 98.00 110 ARG A N 1
ATOM 878 C CA . ARG A 1 110 ? -10.160 -16.534 -2.926 1.00 98.00 110 ARG A CA 1
ATOM 879 C C . ARG A 1 110 ? -9.514 -15.617 -3.963 1.00 98.00 110 ARG A C 1
ATOM 881 O O . ARG A 1 110 ? -10.137 -14.671 -4.439 1.00 98.00 110 ARG A O 1
ATOM 888 N N . ASP A 1 111 ? -8.284 -15.941 -4.351 1.00 97.25 111 ASP A N 1
ATOM 889 C CA . ASP A 1 111 ? -7.532 -15.265 -5.407 1.00 97.25 111 ASP A CA 1
ATOM 890 C C . ASP A 1 111 ? -7.297 -13.765 -5.157 1.00 97.25 111 ASP A C 1
ATOM 892 O O . ASP A 1 111 ? -7.222 -12.972 -6.096 1.00 97.25 111 ASP A O 1
ATOM 896 N N . VAL A 1 112 ? -7.165 -13.373 -3.887 1.00 98.62 112 VAL A N 1
ATOM 897 C CA . VAL A 1 112 ? -6.731 -12.026 -3.501 1.00 98.62 112 VAL A CA 1
ATOM 898 C C . VAL A 1 112 ? -5.290 -11.814 -3.949 1.00 98.62 112 VAL A C 1
ATOM 900 O O . VAL A 1 112 ? -4.421 -12.650 -3.705 1.00 98.62 112 VAL A O 1
ATOM 903 N N . LYS A 1 113 ? -5.056 -10.701 -4.648 1.00 98.44 113 LYS A N 1
ATOM 904 C CA . LYS A 1 113 ? -3.740 -10.314 -5.181 1.00 98.44 113 LYS A CA 1
ATOM 905 C C . LYS A 1 113 ? -3.103 -9.199 -4.375 1.00 98.44 113 LYS A C 1
ATOM 907 O O . LYS A 1 113 ? -1.881 -9.108 -4.337 1.00 98.44 113 LYS A O 1
ATOM 912 N N . GLU A 1 114 ? -3.929 -8.374 -3.743 1.00 98.75 114 GLU A N 1
ATOM 913 C CA . GLU A 1 114 ? -3.460 -7.229 -2.982 1.00 98.75 114 GLU A CA 1
ATOM 914 C C . GLU A 1 114 ? -4.149 -7.132 -1.626 1.00 98.75 114 GLU A C 1
ATOM 916 O O . GLU A 1 114 ? -5.345 -7.412 -1.482 1.00 98.75 114 GLU A O 1
ATOM 921 N N . ILE A 1 115 ? -3.381 -6.706 -0.630 1.00 98.88 115 ILE A N 1
ATOM 922 C CA . ILE A 1 115 ? -3.874 -6.386 0.705 1.00 98.88 115 ILE A CA 1
ATOM 923 C C . ILE A 1 115 ? -3.529 -4.932 0.987 1.00 98.88 115 ILE A C 1
ATOM 925 O O . ILE A 1 115 ? -2.368 -4.547 0.955 1.00 98.88 115 ILE A O 1
ATOM 929 N N . TRP A 1 116 ? -4.541 -4.113 1.238 1.00 98.88 116 TRP A N 1
ATOM 930 C CA . TRP A 1 116 ? -4.386 -2.683 1.481 1.00 98.88 116 TRP A CA 1
ATOM 931 C C . TRP A 1 116 ? -4.581 -2.397 2.960 1.00 98.88 116 TRP A C 1
ATOM 933 O O . TRP A 1 116 ? -5.693 -2.508 3.478 1.00 98.88 116 TRP A O 1
ATOM 943 N N . VAL A 1 117 ? -3.506 -2.035 3.646 1.00 98.81 117 VAL A N 1
ATOM 944 C CA . VAL A 1 117 ? -3.514 -1.709 5.068 1.00 98.81 117 VAL A CA 1
ATOM 945 C C . VAL A 1 117 ? -3.607 -0.199 5.232 1.00 98.81 117 VAL A C 1
ATOM 947 O O . VAL A 1 117 ? -2.746 0.528 4.762 1.00 98.81 117 VAL A O 1
ATOM 950 N N . TRP A 1 118 ? -4.636 0.278 5.924 1.00 98.75 118 TRP A N 1
ATOM 951 C CA . TRP A 1 118 ? -4.741 1.657 6.384 1.00 98.75 118 TRP A CA 1
ATOM 952 C C . TRP A 1 118 ? -4.339 1.751 7.846 1.00 98.75 118 TRP A C 1
ATOM 954 O O . TRP A 1 118 ? -4.951 1.126 8.719 1.00 98.75 118 TRP A O 1
ATOM 964 N N . GLY A 1 119 ? -3.343 2.586 8.097 1.00 97.69 119 GLY A N 1
ATOM 965 C CA . GLY A 1 119 ? -2.754 2.791 9.404 1.00 97.69 119 GLY A CA 1
ATOM 966 C C . GLY A 1 119 ? -2.188 4.193 9.559 1.00 97.69 119 GLY A C 1
ATOM 967 O O . GLY A 1 119 ? -2.592 5.139 8.880 1.00 97.69 119 GLY A O 1
ATOM 968 N N . TYR A 1 120 ? -1.242 4.315 10.477 1.00 96.06 120 TYR A N 1
ATOM 969 C CA . TYR A 1 120 ? -0.604 5.571 10.833 1.00 96.06 120 TYR A CA 1
ATOM 970 C C . TYR A 1 120 ? 0.905 5.400 10.913 1.00 96.06 120 TYR A C 1
ATOM 972 O O . TYR A 1 120 ? 1.403 4.337 11.267 1.00 96.06 120 TYR A O 1
ATOM 980 N N . HIS A 1 121 ? 1.621 6.490 10.643 1.00 90.88 121 HIS A N 1
ATOM 981 C CA . HIS A 1 121 ? 3.060 6.570 10.880 1.00 90.88 121 HIS A CA 1
ATOM 982 C C . HIS A 1 121 ? 3.364 7.490 12.067 1.00 90.88 121 HIS A C 1
ATOM 984 O O . HIS A 1 121 ? 3.703 7.008 13.142 1.00 90.88 121 HIS A O 1
ATOM 990 N N . GLY A 1 122 ? 3.249 8.814 11.871 1.00 89.00 122 GLY A N 1
ATOM 991 C CA . GLY A 1 122 ? 3.421 9.879 12.876 1.00 89.00 122 GLY A CA 1
ATOM 992 C C . GLY A 1 122 ? 4.643 9.777 13.798 1.00 89.00 122 GLY A C 1
ATOM 993 O O . GLY A 1 122 ? 4.633 10.317 14.902 1.00 89.00 122 GLY A O 1
ATOM 994 N N . GLY A 1 123 ? 5.690 9.061 13.370 1.00 90.69 123 GLY A N 1
ATOM 995 C CA . GLY A 1 123 ? 6.874 8.775 14.187 1.00 90.69 123 GLY A CA 1
ATOM 996 C C . GLY A 1 123 ? 6.630 7.748 15.300 1.00 90.69 123 GLY A C 1
ATOM 997 O O . GLY A 1 123 ? 7.417 7.668 16.237 1.00 90.69 123 GLY A O 1
ATOM 998 N N . LYS A 1 124 ? 5.531 6.990 15.228 1.00 93.50 124 LYS A N 1
ATOM 999 C CA . LYS A 1 124 ? 5.110 5.974 16.204 1.00 93.50 124 LYS A CA 1
ATOM 1000 C C . LYS A 1 124 ? 5.249 4.553 15.678 1.00 93.50 124 LYS A C 1
ATOM 1002 O O . LYS A 1 124 ? 5.500 3.651 16.473 1.00 93.50 124 LYS A O 1
ATOM 1007 N N . VAL A 1 125 ? 5.081 4.365 14.370 1.00 93.50 125 VAL A N 1
ATOM 1008 C CA . VAL A 1 125 ? 5.199 3.070 13.694 1.00 93.50 125 VAL A CA 1
ATOM 1009 C C . VAL A 1 125 ? 5.864 3.275 12.336 1.00 93.50 125 VAL A C 1
ATOM 1011 O O . VAL A 1 125 ? 5.485 4.190 11.611 1.00 93.50 125 VAL A O 1
ATOM 1014 N N . GLY A 1 126 ? 6.851 2.445 12.012 1.00 92.69 126 GLY A N 1
ATOM 1015 C CA . GLY A 1 126 ? 7.483 2.367 10.700 1.00 92.69 126 GLY A CA 1
ATOM 1016 C C . GLY A 1 126 ? 6.701 1.458 9.750 1.00 92.69 126 GLY A C 1
ATOM 1017 O O . GLY A 1 126 ? 5.996 0.532 10.172 1.00 92.69 126 GLY A O 1
ATOM 1018 N N . LEU A 1 127 ? 6.818 1.728 8.453 1.00 93.06 127 LEU A N 1
ATOM 1019 C CA . LEU A 1 127 ? 6.116 0.999 7.403 1.00 93.06 127 LEU A CA 1
ATOM 1020 C C . LEU A 1 127 ? 6.953 0.897 6.129 1.00 93.06 127 LEU A C 1
ATOM 1022 O O . LEU A 1 127 ? 7.924 1.628 5.961 1.00 93.06 127 LEU A O 1
ATOM 1026 N N . TRP A 1 128 ? 6.521 0.009 5.238 1.00 94.62 128 TRP A N 1
ATOM 1027 C CA . TRP A 1 128 ? 6.935 -0.004 3.841 1.00 94.62 128 TRP A CA 1
ATOM 1028 C C . TRP A 1 128 ? 5.692 0.283 3.016 1.00 94.62 128 TRP A C 1
ATOM 1030 O O . TRP A 1 128 ? 4.631 -0.276 3.291 1.00 94.62 128 TRP A O 1
ATOM 1040 N N . GLU A 1 129 ? 5.831 1.146 2.020 1.00 95.00 129 GLU A N 1
ATOM 1041 C CA . GLU A 1 129 ? 4.740 1.564 1.134 1.00 95.00 129 GLU A CA 1
ATOM 1042 C C . GLU A 1 129 ? 4.188 0.368 0.345 1.00 95.00 129 GLU A C 1
ATOM 1044 O O . GLU A 1 129 ? 2.980 0.242 0.141 1.00 95.00 129 GLU A O 1
ATOM 1049 N N . SER A 1 130 ? 5.064 -0.581 0.000 1.00 97.19 130 SER A N 1
ATOM 1050 C CA . SER A 1 130 ? 4.699 -1.860 -0.604 1.00 97.19 130 SER A CA 1
ATOM 1051 C C . SER A 1 130 ? 5.618 -2.987 -0.138 1.00 97.19 130 SER A C 1
ATOM 1053 O O . SER A 1 130 ? 6.827 -2.786 -0.050 1.00 97.19 130 SER A O 1
ATOM 1055 N N . ASN A 1 131 ? 5.068 -4.179 0.078 1.00 97.19 131 ASN A N 1
ATOM 1056 C CA . ASN A 1 131 ? 5.820 -5.396 0.361 1.00 97.19 131 ASN A CA 1
ATOM 1057 C C . ASN A 1 131 ? 5.210 -6.587 -0.409 1.00 97.19 131 ASN A C 1
ATOM 1059 O O . ASN A 1 131 ? 3.990 -6.758 -0.423 1.00 97.19 131 ASN A O 1
ATOM 1063 N N . MET A 1 132 ? 6.022 -7.387 -1.102 1.00 97.69 132 MET A N 1
ATOM 1064 C CA . MET A 1 132 ? 5.577 -8.493 -1.954 1.00 97.69 132 MET A CA 1
ATOM 1065 C C . MET A 1 132 ? 6.075 -9.831 -1.414 1.00 97.69 132 MET A C 1
ATOM 1067 O O . MET A 1 132 ? 7.264 -10.024 -1.220 1.00 97.69 132 MET A O 1
ATOM 1071 N N . ALA A 1 133 ? 5.189 -10.820 -1.318 1.00 97.31 133 ALA A N 1
ATOM 1072 C CA . ALA A 1 133 ? 5.585 -12.180 -0.964 1.00 97.31 133 ALA A CA 1
ATOM 1073 C C . ALA A 1 133 ? 4.954 -13.216 -1.894 1.00 97.31 133 ALA A C 1
ATOM 1075 O O . ALA A 1 133 ? 3.816 -13.077 -2.347 1.00 97.31 133 ALA A O 1
ATOM 1076 N N . GLY A 1 134 ? 5.697 -14.286 -2.176 1.00 95.69 134 GLY A N 1
ATOM 1077 C CA . GLY A 1 134 ? 5.239 -15.403 -2.995 1.00 95.69 134 GLY A CA 1
ATOM 1078 C C . GLY A 1 134 ? 6.313 -16.475 -3.194 1.00 95.69 134 GLY A C 1
ATOM 1079 O O . GLY A 1 134 ? 7.448 -16.314 -2.745 1.00 95.69 134 GLY A O 1
ATOM 1080 N N . PRO A 1 135 ? 5.998 -17.566 -3.915 1.00 95.06 135 PRO A N 1
ATOM 1081 C CA . PRO A 1 135 ? 6.915 -18.698 -4.089 1.00 95.06 135 PRO A CA 1
ATOM 1082 C C . PRO A 1 135 ? 8.147 -18.367 -4.949 1.00 95.06 135 PRO A C 1
ATOM 1084 O O . PRO A 1 135 ? 9.072 -19.172 -5.031 1.00 95.06 135 PRO A O 1
ATOM 1087 N N . PHE A 1 136 ? 8.153 -17.203 -5.605 1.00 91.38 136 PHE A N 1
ATOM 1088 C CA . PHE A 1 136 ? 9.220 -16.746 -6.497 1.00 91.38 136 PHE A CA 1
ATOM 1089 C C . PHE A 1 136 ? 10.088 -15.632 -5.891 1.00 91.38 136 PHE A C 1
ATOM 1091 O O . PHE A 1 136 ? 10.961 -15.113 -6.582 1.00 91.38 136 PHE A O 1
ATOM 1098 N N . GLY A 1 137 ? 9.873 -15.292 -4.616 1.00 90.31 137 GLY A N 1
ATOM 1099 C CA . GLY A 1 137 ? 10.616 -14.258 -3.895 1.00 90.31 137 GLY A CA 1
ATOM 1100 C C . GLY A 1 137 ? 9.850 -12.946 -3.731 1.00 90.31 137 GLY A C 1
ATOM 1101 O O . GLY A 1 137 ? 8.642 -12.881 -3.973 1.00 90.31 137 GLY A O 1
ATOM 1102 N N . ASP A 1 138 ? 10.589 -11.924 -3.305 1.00 94.12 138 ASP A N 1
ATOM 1103 C CA . ASP A 1 138 ? 10.117 -10.567 -3.047 1.00 94.12 138 ASP A CA 1
ATOM 1104 C C . ASP A 1 138 ? 10.787 -9.589 -4.027 1.00 94.12 138 ASP A C 1
ATOM 1106 O O . ASP A 1 138 ? 12.016 -9.504 -4.107 1.00 94.12 138 ASP A O 1
ATOM 1110 N N . ILE A 1 139 ? 9.961 -8.862 -4.782 1.00 94.50 139 ILE A N 1
ATOM 1111 C CA . ILE A 1 139 ? 10.376 -7.734 -5.615 1.00 94.50 139 ILE A CA 1
ATOM 1112 C C . ILE A 1 139 ? 9.493 -6.542 -5.245 1.00 94.50 139 ILE A C 1
ATOM 1114 O O . ILE A 1 139 ? 8.519 -6.238 -5.937 1.00 94.50 139 ILE A O 1
ATOM 1118 N N . SER A 1 140 ? 9.802 -5.889 -4.131 1.00 94.75 140 SER A N 1
ATOM 1119 C CA . SER A 1 140 ? 9.034 -4.745 -3.638 1.00 94.75 140 SER A CA 1
ATOM 1120 C C . SER A 1 140 ? 9.894 -3.564 -3.198 1.00 94.75 140 SER A C 1
ATOM 1122 O O . SER A 1 140 ? 11.131 -3.636 -3.178 1.00 94.75 140 SER A O 1
ATOM 1124 N N . ASN A 1 141 ? 9.216 -2.449 -2.906 1.00 93.94 141 ASN A N 1
ATOM 1125 C CA . ASN A 1 141 ? 9.778 -1.269 -2.247 1.00 93.94 141 ASN A CA 1
ATOM 1126 C C . ASN A 1 141 ? 9.841 -1.471 -0.717 1.00 93.94 141 ASN A C 1
ATOM 1128 O O . ASN A 1 141 ? 9.222 -0.738 0.055 1.00 93.94 141 ASN A O 1
ATOM 1132 N N . SER A 1 142 ? 10.559 -2.511 -0.299 1.00 92.81 142 SER A N 1
ATOM 1133 C CA . SER A 1 142 ? 10.814 -2.872 1.097 1.00 92.81 142 SER A CA 1
ATOM 1134 C C . SER A 1 142 ? 12.294 -3.237 1.290 1.00 92.81 142 SER A C 1
ATOM 1136 O O . SER A 1 142 ? 13.079 -3.221 0.338 1.00 92.81 142 SER A O 1
ATOM 1138 N N . ASP A 1 143 ? 12.672 -3.626 2.511 1.00 90.62 143 ASP A N 1
ATOM 1139 C CA . ASP A 1 143 ? 13.988 -4.230 2.786 1.00 90.62 143 ASP A CA 1
ATOM 1140 C C . ASP A 1 143 ? 14.112 -5.659 2.211 1.00 90.62 143 ASP A C 1
ATOM 1142 O O . ASP A 1 143 ? 15.191 -6.256 2.233 1.00 90.62 143 ASP A O 1
ATOM 1146 N N . ARG A 1 144 ? 13.006 -6.201 1.686 1.00 91.75 144 ARG A N 1
ATOM 1147 C CA . ARG A 1 144 ? 12.851 -7.533 1.099 1.00 91.75 144 ARG A CA 1
ATOM 1148 C C . ARG A 1 144 ? 13.250 -8.665 2.039 1.00 91.75 144 ARG A C 1
ATOM 1150 O O . ARG A 1 144 ? 13.934 -9.618 1.646 1.00 91.75 144 ARG A O 1
ATOM 1157 N N . ALA A 1 145 ? 12.869 -8.537 3.310 1.00 89.62 145 ALA A N 1
ATOM 1158 C CA . ALA A 1 145 ? 13.193 -9.521 4.328 1.00 89.62 145 ALA A CA 1
ATOM 1159 C C . ALA A 1 145 ? 12.309 -10.766 4.160 1.00 89.62 145 ALA A C 1
ATOM 1161 O O . ALA A 1 145 ? 11.100 -10.686 4.006 1.00 89.62 145 ALA A O 1
ATOM 1162 N N . LEU A 1 146 ? 12.901 -11.960 4.214 1.00 87.56 146 LEU A N 1
ATOM 1163 C CA . LEU A 1 146 ? 12.159 -13.205 3.957 1.00 87.56 146 LEU A CA 1
ATOM 1164 C C . LEU A 1 146 ? 11.159 -13.584 5.064 1.00 87.56 146 LEU A C 1
ATOM 1166 O O . LEU A 1 146 ? 10.412 -14.550 4.906 1.00 87.56 146 LEU A O 1
ATOM 1170 N N . ASP A 1 147 ? 11.190 -12.885 6.194 1.00 90.19 147 ASP A N 1
ATOM 1171 C CA . ASP A 1 147 ? 10.376 -13.138 7.378 1.00 90.19 147 ASP A CA 1
ATOM 1172 C C . ASP A 1 147 ? 9.402 -11.998 7.702 1.00 90.19 147 ASP A C 1
ATOM 1174 O O . ASP A 1 147 ? 8.753 -12.045 8.745 1.00 90.19 147 ASP A O 1
ATOM 1178 N N . ASP A 1 148 ? 9.249 -11.003 6.826 1.00 91.81 148 ASP A N 1
ATOM 1179 C CA . ASP A 1 148 ? 8.384 -9.843 7.065 1.00 91.81 148 ASP A CA 1
ATOM 1180 C C . ASP A 1 148 ? 6.939 -10.002 6.539 1.00 91.81 148 ASP A C 1
ATOM 1182 O O . ASP A 1 148 ? 6.025 -9.310 6.999 1.00 91.81 148 ASP A O 1
ATOM 1186 N N . LEU A 1 149 ? 6.715 -10.993 5.672 1.00 96.62 149 LEU A N 1
ATOM 1187 C CA . LEU A 1 149 ? 5.421 -11.476 5.200 1.00 96.62 149 LEU A CA 1
ATOM 1188 C C . LEU A 1 149 ? 5.408 -13.011 5.112 1.00 96.62 149 LEU A C 1
ATOM 1190 O O . LEU A 1 149 ? 6.433 -13.641 4.841 1.00 96.62 149 LEU A O 1
ATOM 1194 N N . PRO A 1 150 ? 4.235 -13.653 5.256 1.00 96.62 150 PRO A N 1
ATOM 1195 C CA . PRO A 1 150 ? 4.143 -15.094 5.097 1.00 96.62 150 PRO A CA 1
ATOM 1196 C C . PRO A 1 150 ? 4.259 -15.495 3.622 1.00 96.62 150 PRO A C 1
ATOM 1198 O O . PRO A 1 150 ? 3.566 -14.968 2.751 1.00 96.62 150 PRO A O 1
ATOM 1201 N N . ILE A 1 151 ? 5.090 -16.501 3.350 1.00 96.94 151 ILE A N 1
ATOM 1202 C CA . ILE A 1 151 ? 5.249 -17.071 2.009 1.00 96.94 151 ILE A CA 1
ATOM 1203 C C . ILE A 1 151 ? 4.150 -18.111 1.761 1.00 96.94 151 ILE A C 1
ATOM 1205 O O . ILE A 1 151 ? 4.101 -19.163 2.405 1.00 96.94 151 ILE A O 1
ATOM 1209 N N . PHE A 1 152 ? 3.282 -17.830 0.791 1.00 96.81 152 PHE A N 1
ATOM 1210 C CA . PHE A 1 152 ? 2.219 -18.728 0.333 1.00 96.81 152 PHE A CA 1
ATOM 1211 C C . PHE A 1 152 ? 2.513 -19.311 -1.056 1.00 96.81 152 PHE A C 1
ATOM 1213 O O . PHE A 1 152 ? 3.508 -18.983 -1.699 1.00 96.81 152 PHE A O 1
ATOM 1220 N N . SER A 1 153 ? 1.625 -20.180 -1.548 1.00 97.38 153 SER A N 1
ATOM 1221 C CA . SER A 1 153 ? 1.715 -20.768 -2.894 1.00 97.38 153 SER A CA 1
ATOM 1222 C C . SER A 1 153 ? 1.386 -19.794 -4.034 1.00 97.38 153 SER A C 1
ATOM 1224 O O . SER A 1 153 ? 1.638 -20.106 -5.198 1.00 97.38 153 SER A O 1
ATOM 1226 N N . LYS A 1 154 ? 0.840 -18.613 -3.723 1.00 97.75 154 LYS A N 1
ATOM 1227 C CA . LYS A 1 154 ? 0.547 -17.539 -4.679 1.00 97.75 154 LYS A CA 1
ATOM 1228 C C . LYS A 1 154 ? 1.213 -16.240 -4.240 1.00 97.75 154 LYS A C 1
ATOM 1230 O O . LYS A 1 154 ? 1.284 -15.955 -3.049 1.00 97.75 154 LYS A O 1
ATOM 1235 N N . THR A 1 155 ? 1.654 -15.456 -5.220 1.00 97.25 155 THR A N 1
ATOM 1236 C CA . THR A 1 155 ? 2.185 -14.112 -4.983 1.00 97.25 155 THR A CA 1
ATOM 1237 C C . THR A 1 155 ? 1.064 -13.135 -4.645 1.00 97.25 155 THR A C 1
ATOM 1239 O O . THR A 1 155 ? 0.023 -13.136 -5.311 1.00 97.25 155 THR A O 1
ATOM 1242 N N . PHE A 1 156 ? 1.308 -12.284 -3.655 1.00 98.25 156 PHE A N 1
ATOM 1243 C CA . PHE A 1 156 ? 0.481 -11.133 -3.316 1.00 98.25 156 PHE A CA 1
ATOM 1244 C C . PHE A 1 156 ? 1.361 -9.928 -2.967 1.00 98.25 156 PHE A C 1
ATOM 1246 O O . PHE A 1 156 ? 2.540 -10.081 -2.638 1.00 98.25 156 PHE A O 1
ATOM 1253 N N . THR A 1 157 ? 0.775 -8.736 -3.026 1.00 98.56 157 THR A N 1
ATOM 1254 C CA . THR A 1 157 ? 1.419 -7.492 -2.592 1.00 98.56 157 THR A CA 1
ATOM 1255 C C . THR A 1 157 ? 0.599 -6.847 -1.484 1.00 98.56 157 THR A C 1
ATOM 1257 O O . THR A 1 157 ? -0.612 -6.665 -1.610 1.00 98.56 157 THR A O 1
ATOM 1260 N N . LEU A 1 158 ? 1.250 -6.509 -0.381 1.00 98.69 158 LEU A N 1
ATOM 1261 C CA . LEU A 1 158 ? 0.702 -5.669 0.666 1.00 98.69 158 LEU A CA 1
ATOM 1262 C C . LEU A 1 158 ? 1.095 -4.216 0.396 1.00 98.69 158 LEU A C 1
ATOM 1264 O O . LEU A 1 158 ? 2.262 -3.936 0.152 1.00 98.69 158 LEU A O 1
ATOM 1268 N N . PHE A 1 159 ? 0.136 -3.302 0.484 1.00 98.75 159 PHE A N 1
ATOM 1269 C CA . PHE A 1 159 ? 0.370 -1.860 0.491 1.00 98.75 159 PHE A CA 1
ATOM 1270 C C . PHE A 1 159 ? 0.001 -1.295 1.858 1.00 98.75 159 PHE A C 1
ATOM 1272 O O . PHE A 1 159 ? -1.033 -1.685 2.410 1.00 98.75 159 PHE A O 1
ATOM 1279 N N . HIS A 1 160 ? 0.812 -0.388 2.403 1.00 98.06 160 HIS A N 1
ATOM 1280 C CA . HIS A 1 160 ? 0.539 0.238 3.696 1.00 98.06 160 HIS A CA 1
ATOM 1281 C C . HIS A 1 160 ? 0.359 1.750 3.558 1.00 98.06 160 HIS A C 1
ATOM 1283 O O . HIS A 1 160 ? 1.307 2.525 3.569 1.00 98.06 160 HIS A O 1
ATOM 1289 N N . TYR A 1 161 ? -0.904 2.162 3.561 1.00 98.31 161 TYR A N 1
ATOM 1290 C CA . TYR A 1 161 ? -1.325 3.547 3.485 1.00 98.31 161 TYR A CA 1
ATOM 1291 C C . TYR A 1 161 ? -1.409 4.222 4.848 1.00 98.31 161 TYR A C 1
ATOM 1293 O O . TYR A 1 161 ? -1.957 3.698 5.822 1.00 98.31 161 TYR A O 1
ATOM 1301 N N . ASN A 1 162 ? -0.974 5.474 4.872 1.00 96.19 162 ASN A N 1
ATOM 1302 C CA . ASN A 1 162 ? -1.085 6.354 6.020 1.00 96.19 162 ASN A CA 1
ATOM 1303 C C . ASN A 1 162 ? -2.371 7.206 5.914 1.00 96.19 162 ASN A C 1
ATOM 1305 O O . ASN A 1 162 ? -2.481 8.073 5.044 1.00 96.19 162 ASN A O 1
ATOM 1309 N N . TYR A 1 163 ? -3.337 7.036 6.827 1.00 96.12 163 TYR A N 1
ATOM 1310 C CA . TYR A 1 163 ? -4.589 7.809 6.794 1.00 96.12 163 TYR A CA 1
ATOM 1311 C C . TYR A 1 163 ? -4.437 9.287 7.187 1.00 96.12 163 TYR A C 1
ATOM 1313 O O . TYR A 1 163 ? -5.416 10.034 7.101 1.00 96.12 163 TYR A O 1
ATOM 1321 N N . GLN A 1 164 ? -3.250 9.759 7.577 1.00 94.00 164 GLN A N 1
ATOM 1322 C CA . GLN A 1 164 ? -2.919 11.188 7.629 1.00 94.00 164 GLN A CA 1
ATOM 1323 C C . GLN A 1 164 ? -2.749 11.795 6.229 1.00 94.00 164 GLN A C 1
ATOM 1325 O O . GLN A 1 164 ? -2.984 12.992 6.052 1.00 94.00 164 GLN A O 1
ATOM 1330 N N . ARG A 1 165 ? -2.386 10.983 5.228 1.00 96.06 165 ARG A N 1
ATOM 1331 C CA . ARG A 1 165 ? -2.100 11.399 3.845 1.00 96.06 165 ARG A CA 1
ATOM 1332 C C . ARG A 1 165 ? -3.320 11.328 2.930 1.00 96.06 165 ARG A C 1
ATOM 1334 O O . ARG A 1 165 ? -4.424 10.995 3.371 1.00 96.06 165 ARG A O 1
ATOM 1341 N N . GLY A 1 166 ? -3.159 11.771 1.689 1.00 96.69 166 GLY A N 1
ATOM 1342 C CA . GLY A 1 166 ? -4.211 11.820 0.689 1.00 96.69 166 GLY A CA 1
ATOM 1343 C C . GLY A 1 166 ? -4.190 10.633 -0.265 1.00 96.69 166 GLY A C 1
ATOM 1344 O O . GLY A 1 166 ? -3.478 9.648 -0.094 1.00 96.69 166 GLY A O 1
ATOM 1345 N N . LEU A 1 167 ? -5.018 10.759 -1.296 1.00 97.88 167 LEU A N 1
ATOM 1346 C CA . LEU A 1 167 ? -5.078 9.822 -2.408 1.00 97.88 167 LEU A CA 1
ATOM 1347 C C . LEU A 1 167 ? -3.795 9.821 -3.248 1.00 97.88 167 LEU A C 1
ATOM 1349 O O . LEU A 1 167 ? -3.424 8.778 -3.768 1.00 97.88 167 LEU A O 1
ATOM 1353 N N . SER A 1 168 ? -3.129 10.973 -3.377 1.00 96.81 168 SER A N 1
ATOM 1354 C CA . SER A 1 168 ? -1.860 11.111 -4.098 1.00 96.81 168 SER A CA 1
ATOM 1355 C C . SER A 1 168 ? -0.788 10.178 -3.553 1.00 96.81 168 SER A C 1
ATOM 1357 O O . SER A 1 168 ? -0.188 9.443 -4.324 1.00 96.81 168 SER A O 1
ATOM 1359 N N . GLU A 1 169 ? -0.605 10.163 -2.236 1.00 97.06 169 GLU A N 1
ATOM 1360 C CA . GLU A 1 169 ? 0.391 9.326 -1.572 1.00 97.06 169 GLU A CA 1
ATOM 1361 C C . GLU A 1 169 ? 0.013 7.841 -1.667 1.00 97.06 169 GLU A C 1
ATOM 1363 O O . GLU A 1 169 ? 0.851 7.007 -1.967 1.00 97.06 169 GLU A O 1
ATOM 1368 N N . ALA A 1 170 ? -1.273 7.493 -1.543 1.00 97.69 170 ALA A N 1
ATOM 1369 C CA . ALA A 1 170 ? -1.699 6.106 -1.753 1.00 97.69 170 ALA A CA 1
ATOM 1370 C C . ALA A 1 170 ? -1.472 5.616 -3.202 1.00 97.69 170 ALA A C 1
ATOM 1372 O O . ALA A 1 170 ? -1.285 4.424 -3.427 1.00 97.69 170 ALA A O 1
ATOM 1373 N N . ILE A 1 171 ? -1.501 6.515 -4.196 1.00 96.88 171 ILE A N 1
ATOM 1374 C CA . ILE A 1 171 ? -1.118 6.203 -5.585 1.00 96.88 171 ILE A CA 1
ATOM 1375 C C . ILE A 1 171 ? 0.405 6.085 -5.715 1.00 96.88 171 ILE A C 1
ATOM 1377 O O . ILE A 1 171 ? 0.883 5.225 -6.454 1.00 96.88 171 ILE A O 1
ATOM 1381 N N . GLU A 1 172 ? 1.156 6.940 -5.024 1.00 95.56 172 GLU A N 1
ATOM 1382 C CA . GLU A 1 172 ? 2.620 6.923 -4.999 1.00 95.56 172 GLU A CA 1
ATOM 1383 C C . GLU A 1 172 ? 3.158 5.562 -4.529 1.00 95.56 172 GLU A C 1
ATOM 1385 O O . GLU A 1 172 ? 3.998 4.990 -5.220 1.00 95.56 172 GLU A O 1
ATOM 1390 N N . ASP A 1 173 ? 2.568 4.954 -3.496 1.00 97.38 173 ASP A N 1
ATOM 1391 C CA . ASP A 1 173 ? 2.918 3.600 -3.032 1.00 97.38 173 ASP A CA 1
ATOM 1392 C C . ASP A 1 173 ? 2.824 2.538 -4.149 1.00 97.38 173 ASP A C 1
ATOM 1394 O O . ASP A 1 173 ? 3.698 1.678 -4.307 1.00 97.38 173 ASP A O 1
ATOM 1398 N N . HIS A 1 174 ? 1.776 2.608 -4.980 1.00 97.06 174 HIS A N 1
ATOM 1399 C CA . HIS A 1 174 ? 1.623 1.732 -6.152 1.00 97.06 174 HIS A CA 1
ATOM 1400 C C . HIS A 1 174 ? 2.686 2.008 -7.214 1.00 97.06 174 HIS A C 1
ATOM 1402 O O . HIS A 1 174 ? 3.198 1.077 -7.842 1.00 97.06 174 HIS A O 1
ATOM 1408 N N . MET A 1 175 ? 3.037 3.277 -7.419 1.00 94.56 175 MET A N 1
ATOM 1409 C CA . MET A 1 175 ? 4.084 3.662 -8.362 1.00 94.56 175 MET A CA 1
ATOM 1410 C C . MET A 1 175 ? 5.462 3.190 -7.904 1.00 94.56 175 MET A C 1
ATOM 1412 O O . MET A 1 175 ? 6.215 2.686 -8.737 1.00 94.56 175 MET A O 1
ATOM 1416 N N . HIS A 1 176 ? 5.768 3.254 -6.609 1.00 94.62 176 HIS A N 1
ATOM 1417 C CA . HIS A 1 176 ? 7.002 2.703 -6.055 1.00 94.62 176 HIS A CA 1
ATOM 1418 C C . HIS A 1 176 ? 7.090 1.184 -6.228 1.00 94.62 176 HIS A C 1
ATOM 1420 O O . HIS A 1 176 ? 8.141 0.669 -6.614 1.00 94.62 176 HIS A O 1
ATOM 1426 N N . GLN A 1 177 ? 5.983 0.455 -6.066 1.00 97.06 177 GLN A N 1
ATOM 1427 C CA . GLN A 1 177 ? 5.959 -0.978 -6.370 1.00 97.06 177 GLN A CA 1
ATOM 1428 C C . GLN A 1 177 ? 6.211 -1.264 -7.862 1.00 97.06 177 GLN A C 1
ATOM 1430 O O . GLN A 1 177 ? 6.955 -2.187 -8.205 1.00 97.06 177 GLN A O 1
ATOM 1435 N N . ILE A 1 178 ? 5.616 -0.485 -8.772 1.00 94.88 178 ILE A N 1
ATOM 1436 C CA . ILE A 1 178 ? 5.877 -0.608 -10.217 1.00 94.88 178 ILE A CA 1
ATOM 1437 C C . ILE A 1 178 ? 7.345 -0.296 -10.523 1.00 94.88 178 ILE A C 1
ATOM 1439 O O . ILE A 1 178 ? 7.972 -1.006 -11.309 1.00 94.88 178 ILE A O 1
ATOM 1443 N N . GLU A 1 179 ? 7.908 0.732 -9.893 1.00 93.25 179 GLU A N 1
ATOM 1444 C CA . GLU A 1 179 ? 9.314 1.099 -10.026 1.00 93.25 179 GLU A CA 1
ATOM 1445 C C . GLU A 1 179 ? 10.236 -0.044 -9.585 1.00 93.25 179 GLU A C 1
ATOM 1447 O O . GLU A 1 179 ? 11.174 -0.380 -10.308 1.00 93.25 179 GLU A O 1
ATOM 1452 N N . ALA A 1 180 ? 9.943 -0.697 -8.454 1.00 95.06 180 ALA A N 1
ATOM 1453 C CA . ALA A 1 180 ? 10.687 -1.861 -7.977 1.00 95.06 180 ALA A CA 1
ATOM 1454 C C . ALA A 1 180 ? 10.674 -3.006 -9.005 1.00 95.06 180 ALA A C 1
ATOM 1456 O O . ALA A 1 180 ? 11.726 -3.566 -9.324 1.00 95.06 180 ALA A O 1
ATOM 1457 N N . LEU A 1 181 ? 9.510 -3.304 -9.592 1.00 95.31 181 LEU A N 1
ATOM 1458 C CA . LEU A 1 181 ? 9.375 -4.323 -10.638 1.00 95.31 181 LEU A CA 1
ATOM 1459 C C . LEU A 1 181 ? 10.153 -3.961 -11.909 1.00 95.31 181 LEU A C 1
ATOM 1461 O O . LEU A 1 181 ? 10.842 -4.810 -12.475 1.00 95.31 181 LEU A O 1
ATOM 1465 N N . LEU A 1 182 ? 10.062 -2.710 -12.364 1.00 95.38 182 LEU A N 1
ATOM 1466 C CA . LEU A 1 182 ? 10.766 -2.252 -13.561 1.00 95.38 182 LEU A CA 1
ATOM 1467 C C . LEU A 1 182 ? 12.280 -2.238 -13.350 1.00 95.38 182 LEU A C 1
ATOM 1469 O O . LEU A 1 182 ? 13.006 -2.687 -14.230 1.00 95.38 182 LEU A O 1
ATOM 1473 N N . ASN A 1 183 ? 12.754 -1.813 -12.179 1.00 93.81 183 ASN A N 1
ATOM 1474 C CA . ASN A 1 183 ? 14.166 -1.880 -11.806 1.00 93.81 183 ASN A CA 1
ATOM 1475 C C . ASN A 1 183 ? 14.691 -3.320 -11.795 1.00 93.81 183 ASN A C 1
ATOM 1477 O O . ASN A 1 183 ? 15.780 -3.576 -12.311 1.00 93.81 183 ASN A O 1
ATOM 1481 N N . PHE A 1 184 ? 13.920 -4.261 -11.246 1.00 94.56 184 PHE A N 1
ATOM 1482 C CA . PHE A 1 184 ? 14.288 -5.674 -11.241 1.00 94.56 184 PHE A CA 1
ATOM 1483 C C . PHE A 1 184 ? 14.410 -6.231 -12.664 1.00 94.56 184 PHE A C 1
ATOM 1485 O O . PHE A 1 184 ? 15.421 -6.843 -13.005 1.00 94.56 184 PHE A O 1
ATOM 1492 N N . VAL A 1 185 ? 13.419 -5.971 -13.525 1.00 94.75 185 VAL A N 1
ATOM 1493 C CA . VAL A 1 185 ? 13.427 -6.425 -14.928 1.00 94.75 185 VAL A CA 1
ATOM 1494 C C . VAL A 1 185 ? 14.550 -5.771 -15.737 1.00 94.75 185 VAL A C 1
ATOM 1496 O O . VAL A 1 185 ? 15.151 -6.422 -16.589 1.00 94.75 185 VAL A O 1
ATOM 1499 N N . ASP A 1 186 ? 14.855 -4.506 -15.461 1.00 95.06 186 ASP A N 1
ATOM 1500 C CA . ASP A 1 186 ? 15.959 -3.763 -16.077 1.00 95.06 186 ASP A CA 1
ATOM 1501 C C . ASP A 1 186 ? 17.337 -4.207 -15.545 1.00 95.06 186 ASP A C 1
ATOM 1503 O O . ASP A 1 186 ? 18.371 -3.773 -16.042 1.00 95.06 186 ASP A O 1
ATOM 1507 N N . GLY A 1 187 ? 17.373 -5.106 -14.553 1.00 95.00 187 GLY A N 1
ATOM 1508 C CA . GLY A 1 187 ? 18.599 -5.692 -14.015 1.00 95.00 187 GLY A CA 1
ATOM 1509 C C . GLY A 1 187 ? 19.365 -4.773 -13.066 1.00 95.00 187 GLY A C 1
ATOM 1510 O O . GLY A 1 187 ? 20.558 -5.006 -12.832 1.00 95.00 187 GLY A O 1
ATOM 1511 N N . ARG A 1 188 ? 18.709 -3.747 -12.505 1.00 92.62 188 ARG A N 1
ATOM 1512 C CA . ARG A 1 188 ? 19.337 -2.757 -11.615 1.00 92.62 188 ARG A CA 1
ATOM 1513 C C . ARG A 1 188 ? 20.033 -3.411 -10.423 1.00 92.62 188 ARG A C 1
ATOM 1515 O O . ARG A 1 188 ? 21.178 -3.072 -10.149 1.00 92.62 188 ARG A O 1
ATOM 1522 N N . ASP A 1 189 ? 19.389 -4.395 -9.799 1.00 90.50 189 ASP A N 1
ATOM 1523 C CA . ASP A 1 189 ? 19.900 -5.106 -8.615 1.00 90.50 189 ASP A CA 1
ATOM 1524 C C . ASP A 1 189 ? 21.196 -5.894 -8.895 1.00 90.50 189 ASP A C 1
ATOM 1526 O O . ASP A 1 189 ? 21.947 -6.220 -7.980 1.00 90.50 189 ASP A O 1
ATOM 1530 N N . SER A 1 190 ? 21.471 -6.194 -10.168 1.00 94.06 190 SER A N 1
ATOM 1531 C CA . SER A 1 190 ? 22.671 -6.911 -10.622 1.00 94.06 190 SER A CA 1
ATOM 1532 C C . SER A 1 190 ? 23.700 -6.020 -11.327 1.00 94.06 190 SER A C 1
ATOM 1534 O O . SER A 1 190 ? 24.743 -6.508 -11.762 1.00 94.06 190 SER A O 1
ATOM 1536 N N . THR A 1 191 ? 23.406 -4.726 -11.472 1.00 95.31 191 THR A N 1
ATOM 1537 C CA . THR A 1 191 ? 24.231 -3.771 -12.217 1.00 95.31 191 THR A CA 1
ATOM 1538 C C . THR A 1 191 ? 24.977 -2.856 -11.254 1.00 95.31 191 THR A C 1
ATOM 1540 O O . THR A 1 191 ? 24.359 -2.246 -10.382 1.00 95.31 191 THR A O 1
ATOM 1543 N N . ASP A 1 192 ? 26.293 -2.712 -11.453 1.00 95.25 192 ASP A N 1
ATOM 1544 C CA . ASP A 1 192 ? 27.113 -1.742 -10.715 1.00 95.25 192 ASP A CA 1
ATOM 1545 C C . ASP A 1 192 ? 26.466 -0.349 -10.749 1.00 95.25 192 ASP A C 1
ATOM 1547 O O . ASP A 1 192 ? 26.070 0.125 -11.818 1.00 95.25 192 ASP A O 1
ATOM 1551 N N . GLU A 1 193 ? 26.415 0.340 -9.606 1.00 93.50 193 GLU A N 1
ATOM 1552 C CA . GLU A 1 193 ? 25.767 1.656 -9.491 1.00 93.50 193 GLU A CA 1
ATOM 1553 C C . GLU A 1 193 ? 26.294 2.681 -10.510 1.00 93.50 193 GLU A C 1
ATOM 1555 O O . GLU A 1 193 ? 25.526 3.453 -11.082 1.00 93.50 193 GLU A O 1
ATOM 1560 N N . ASP A 1 194 ? 27.590 2.632 -10.835 1.00 93.88 194 ASP A N 1
ATOM 1561 C CA . ASP A 1 194 ? 28.231 3.510 -11.823 1.00 93.88 194 ASP A CA 1
ATOM 1562 C C . ASP A 1 194 ? 27.647 3.359 -13.238 1.00 93.88 194 ASP A C 1
ATOM 1564 O O . ASP A 1 194 ? 27.734 4.281 -14.052 1.00 93.88 194 ASP A O 1
ATOM 1568 N N . LYS A 1 195 ? 27.009 2.222 -13.525 1.00 94.12 195 LYS A N 1
ATOM 1569 C CA . LYS A 1 195 ? 26.378 1.907 -14.812 1.00 94.12 195 LYS A CA 1
ATOM 1570 C C . LYS A 1 195 ? 24.865 2.094 -14.794 1.00 94.12 195 LYS A C 1
ATOM 1572 O O . LYS A 1 195 ? 24.221 1.892 -15.819 1.00 94.12 195 LYS A O 1
ATOM 1577 N N . TRP A 1 196 ? 24.268 2.534 -13.684 1.00 93.31 196 TRP A N 1
ATOM 1578 C CA . TRP A 1 196 ? 22.821 2.762 -13.613 1.00 93.31 196 TRP A CA 1
ATOM 1579 C C . TRP A 1 196 ? 22.312 3.760 -14.657 1.00 93.31 196 TRP A C 1
ATOM 1581 O O . TRP A 1 196 ? 21.194 3.623 -15.139 1.00 93.31 196 TRP A O 1
ATOM 1591 N N . SER A 1 197 ? 23.144 4.719 -15.073 1.00 91.12 197 SER A N 1
ATOM 1592 C CA . SER A 1 197 ? 22.794 5.664 -16.145 1.00 91.12 197 SER A CA 1
ATOM 1593 C C . SER A 1 197 ? 22.647 5.014 -17.535 1.00 91.12 197 SER A C 1
ATOM 1595 O O . SER A 1 197 ? 22.074 5.613 -18.447 1.00 91.12 197 SER A O 1
ATOM 1597 N N . GLU A 1 198 ? 23.134 3.783 -17.713 1.00 92.62 198 GLU A N 1
ATOM 1598 C CA . GLU A 1 198 ? 23.050 3.023 -18.966 1.00 92.62 198 GLU A CA 1
ATOM 1599 C C . GLU A 1 198 ? 21.767 2.178 -19.062 1.00 92.62 198 GLU A C 1
ATOM 1601 O O . GLU A 1 198 ? 21.353 1.809 -20.174 1.00 92.62 198 GLU A O 1
ATOM 1606 N N . LEU A 1 199 ? 21.130 1.919 -17.914 1.00 94.00 199 LEU A N 1
ATOM 1607 C CA . LEU A 1 199 ? 19.908 1.132 -17.760 1.00 94.00 199 LEU A CA 1
ATOM 1608 C C . LEU A 1 199 ? 18.719 1.770 -18.494 1.00 94.00 199 LEU A C 1
ATOM 1610 O O . LEU A 1 199 ? 18.628 2.997 -18.619 1.00 94.00 199 LEU A O 1
ATOM 1614 N N . LEU A 1 200 ? 17.817 0.945 -19.035 1.00 92.94 200 LEU A N 1
ATOM 1615 C CA . LEU A 1 200 ? 16.723 1.431 -19.878 1.00 92.94 200 LEU A CA 1
ATOM 1616 C C . LEU A 1 200 ? 15.701 2.219 -19.061 1.00 92.94 200 LEU A C 1
ATOM 1618 O O . LEU A 1 200 ? 15.321 3.324 -19.448 1.00 92.94 200 LEU A O 1
ATOM 1622 N N . PHE A 1 201 ? 15.254 1.655 -17.949 1.00 92.69 201 PHE A N 1
ATOM 1623 C CA . PHE A 1 201 ? 14.279 2.263 -17.067 1.00 92.69 201 PHE A CA 1
ATOM 1624 C C . PHE A 1 201 ? 14.933 3.319 -16.169 1.00 92.69 201 PHE A C 1
ATOM 1626 O O . PHE A 1 201 ? 14.601 4.498 -16.290 1.00 92.69 201 PHE A O 1
ATOM 1633 N N . TRP A 1 202 ? 15.900 2.947 -15.325 1.00 90.62 202 TRP A N 1
ATOM 1634 C CA . TRP A 1 202 ? 16.453 3.884 -14.333 1.00 90.62 202 TRP A CA 1
ATOM 1635 C C . TRP A 1 202 ? 17.263 5.023 -14.969 1.00 90.62 202 TRP A C 1
ATOM 1637 O O . TRP A 1 202 ? 17.050 6.205 -14.689 1.00 90.62 202 TRP A O 1
ATOM 1647 N N . GLY A 1 203 ? 18.179 4.673 -15.870 1.00 90.69 203 GLY A N 1
ATOM 1648 C CA . GLY A 1 203 ? 19.093 5.629 -16.484 1.00 90.69 203 GLY A CA 1
ATOM 1649 C C . GLY A 1 203 ? 18.447 6.470 -17.578 1.00 90.69 203 GLY A C 1
ATOM 1650 O O . GLY A 1 203 ? 18.556 7.694 -17.573 1.00 90.69 203 GLY A O 1
ATOM 1651 N N . LYS A 1 204 ? 17.775 5.826 -18.538 1.00 90.56 204 LYS A N 1
ATOM 1652 C CA . LYS A 1 204 ? 17.292 6.493 -19.761 1.00 90.56 204 LYS A CA 1
ATOM 1653 C C . LYS A 1 204 ? 15.858 7.002 -19.662 1.00 90.56 204 LYS A C 1
ATOM 1655 O O . LYS A 1 204 ? 15.577 8.078 -20.183 1.00 90.56 204 LYS A O 1
ATOM 1660 N N . PHE A 1 205 ? 14.950 6.239 -19.053 1.00 89.88 205 PHE A N 1
ATOM 1661 C CA . PHE A 1 205 ? 13.542 6.629 -18.953 1.00 89.88 205 PHE A CA 1
ATOM 1662 C C . PHE A 1 205 ? 13.289 7.587 -17.784 1.00 89.88 205 PHE A C 1
ATOM 1664 O O . PHE A 1 205 ? 12.742 8.669 -18.001 1.00 89.88 205 PHE A O 1
ATOM 1671 N N . VAL A 1 206 ? 13.708 7.216 -16.569 1.00 88.88 206 VAL A N 1
ATOM 1672 C CA . VAL A 1 206 ? 13.624 8.083 -15.382 1.00 88.88 206 VAL A CA 1
ATOM 1673 C C . VAL A 1 206 ? 14.624 9.233 -15.500 1.00 88.88 206 VAL A C 1
ATOM 1675 O O . VAL A 1 206 ? 14.273 10.383 -15.240 1.00 88.88 206 VAL A O 1
ATOM 1678 N N . GLY A 1 207 ? 15.847 8.949 -15.959 1.00 90.12 207 GLY A N 1
ATOM 1679 C CA . GLY A 1 207 ? 16.885 9.973 -16.079 1.00 90.12 207 GLY A CA 1
ATOM 1680 C C . GLY A 1 207 ? 17.760 10.118 -14.839 1.00 90.12 207 GLY A C 1
ATOM 1681 O O . GLY A 1 207 ? 18.361 11.183 -14.643 1.00 90.12 207 GLY A O 1
ATOM 1682 N N . SER A 1 208 ? 17.789 9.090 -13.988 1.00 88.62 208 SER A N 1
ATOM 1683 C CA . SER A 1 208 ? 18.513 9.089 -12.720 1.00 88.62 208 SER A CA 1
ATOM 1684 C C . SER A 1 208 ? 19.902 8.473 -12.847 1.00 88.62 208 SER A C 1
ATOM 1686 O O . SER A 1 208 ? 20.158 7.599 -13.676 1.00 88.62 208 SER A O 1
ATOM 1688 N N . ASP A 1 209 ? 20.816 8.925 -11.994 1.00 86.31 209 ASP A N 1
ATOM 1689 C CA . ASP A 1 209 ? 22.136 8.319 -11.828 1.00 86.31 209 ASP A CA 1
ATOM 1690 C C . ASP A 1 209 ? 22.256 7.572 -10.489 1.00 86.31 209 ASP A C 1
ATOM 1692 O O . ASP A 1 209 ? 21.271 7.346 -9.776 1.00 86.31 209 ASP A O 1
ATOM 1696 N N . LYS A 1 210 ? 23.486 7.181 -10.143 1.00 89.38 210 LYS A N 1
ATOM 1697 C CA . LYS A 1 210 ? 23.807 6.519 -8.874 1.00 89.38 210 LYS A CA 1
ATOM 1698 C C . LYS A 1 210 ? 23.516 7.354 -7.628 1.00 89.38 210 LYS A C 1
ATOM 1700 O O . LYS A 1 210 ? 23.404 6.808 -6.541 1.00 89.38 210 LYS A O 1
ATOM 1705 N N . SER A 1 211 ? 23.379 8.675 -7.760 1.00 86.81 211 SER A N 1
ATOM 1706 C CA . SER A 1 211 ? 23.004 9.548 -6.644 1.00 86.81 211 SER A CA 1
ATOM 1707 C C . SER A 1 211 ? 21.498 9.568 -6.379 1.00 86.81 211 SER A C 1
ATOM 1709 O O . SER A 1 211 ? 21.052 10.309 -5.505 1.00 86.81 211 SER A O 1
ATOM 1711 N N . HIS A 1 212 ? 20.717 8.791 -7.143 1.00 82.31 212 HIS A N 1
ATOM 1712 C CA . HIS A 1 212 ? 19.251 8.792 -7.152 1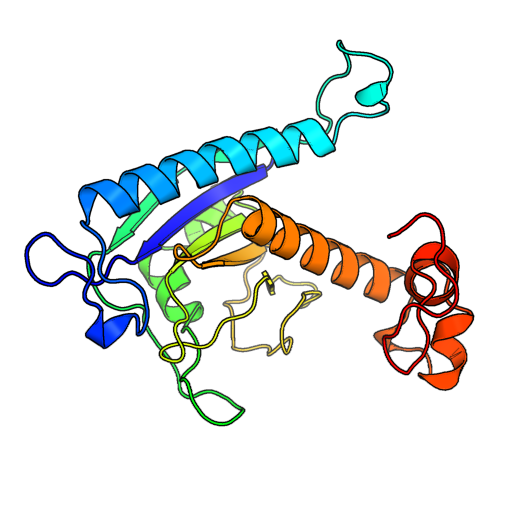.00 82.31 212 HIS A CA 1
ATOM 1713 C C . HIS A 1 212 ? 18.628 10.133 -7.561 1.00 82.31 212 HIS A C 1
ATOM 1715 O O . HIS A 1 212 ? 17.418 10.319 -7.452 1.00 82.31 212 HIS A O 1
ATOM 1721 N N . LYS A 1 213 ? 19.433 11.078 -8.056 1.00 84.75 213 LYS A N 1
ATOM 1722 C CA . LYS A 1 213 ? 18.937 12.353 -8.565 1.00 84.75 213 LYS A CA 1
ATOM 1723 C C . LYS A 1 213 ? 18.580 12.217 -10.031 1.00 84.75 213 LYS A C 1
ATOM 1725 O O . LYS A 1 213 ? 19.352 11.667 -10.814 1.00 84.75 213 LYS A O 1
ATOM 1730 N N . ILE A 1 214 ? 17.459 12.826 -10.402 1.00 85.31 214 ILE A N 1
ATOM 1731 C CA . ILE A 1 214 ? 17.093 13.031 -11.799 1.00 85.31 214 ILE A CA 1
ATOM 1732 C C . ILE A 1 214 ? 18.048 14.081 -12.370 1.00 85.31 214 ILE A C 1
ATOM 1734 O O . ILE A 1 214 ? 17.947 15.271 -12.070 1.00 85.31 214 ILE A O 1
ATOM 1738 N N . ILE A 1 215 ? 19.011 13.630 -13.168 1.00 87.44 215 ILE A N 1
ATOM 1739 C CA . ILE A 1 215 ? 20.023 14.490 -13.795 1.00 87.44 215 ILE A CA 1
ATOM 1740 C C . ILE A 1 215 ? 19.730 14.740 -15.276 1.00 87.44 215 ILE A C 1
ATOM 1742 O O . ILE A 1 215 ? 20.256 15.687 -15.863 1.00 87.44 215 ILE A O 1
ATOM 1746 N N . ARG A 1 216 ? 18.905 13.889 -15.897 1.00 83.44 216 ARG A N 1
ATOM 1747 C CA . ARG A 1 216 ? 18.512 13.966 -17.309 1.00 83.44 216 ARG A CA 1
ATOM 1748 C C . ARG A 1 216 ? 17.051 13.541 -17.456 1.00 83.44 216 ARG A C 1
A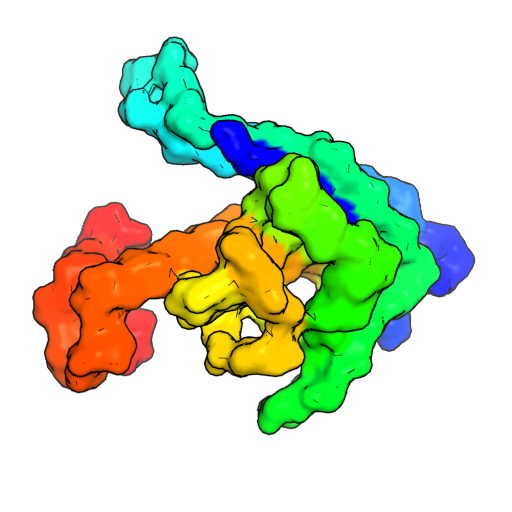TOM 1750 O O . ARG A 1 216 ? 16.821 12.429 -17.921 1.00 83.44 216 ARG A O 1
ATOM 1757 N N . PRO A 1 217 ? 16.086 14.380 -17.040 1.00 73.94 217 PRO A N 1
ATOM 1758 C CA . PRO A 1 217 ? 14.678 13.995 -17.018 1.00 73.94 217 PRO A CA 1
ATOM 1759 C C . PRO A 1 217 ? 14.258 13.454 -18.387 1.00 73.94 217 PRO A C 1
ATOM 1761 O O . PRO A 1 217 ? 14.407 14.132 -19.409 1.00 73.94 217 PRO A O 1
ATOM 1764 N N . GLY A 1 218 ? 13.825 12.194 -18.397 1.00 67.69 218 GLY A N 1
ATOM 1765 C CA . GLY A 1 218 ? 13.293 11.532 -19.580 1.00 67.69 218 GLY A CA 1
ATOM 1766 C C . GLY A 1 218 ? 11.792 11.780 -19.716 1.00 67.69 218 GLY A C 1
ATOM 1767 O O . GLY A 1 218 ? 11.290 12.856 -19.412 1.00 67.69 218 GLY A O 1
ATOM 1768 N N . CYS A 1 219 ? 11.048 10.771 -20.170 1.00 60.94 219 CYS A N 1
ATOM 1769 C CA . CYS A 1 219 ? 9.582 10.834 -20.242 1.00 60.94 219 CYS A CA 1
ATOM 1770 C C . CYS A 1 219 ? 8.887 10.381 -18.941 1.00 60.94 219 CYS A C 1
ATOM 1772 O O . CYS A 1 219 ? 7.681 10.138 -18.969 1.00 60.94 219 CYS A O 1
ATOM 1774 N N . GLY A 1 220 ? 9.639 10.192 -17.850 1.00 55.28 220 GLY A N 1
ATOM 1775 C CA . GLY A 1 220 ? 9.165 9.538 -16.626 1.00 55.28 220 GLY A CA 1
ATOM 1776 C C . GLY A 1 220 ? 8.750 10.453 -15.470 1.00 55.28 220 GLY A C 1
ATOM 1777 O O . GLY A 1 220 ? 8.070 9.952 -14.580 1.00 55.28 220 GLY A O 1
ATOM 1778 N N . TRP A 1 221 ? 9.132 11.739 -15.476 1.00 51.44 221 TRP A N 1
ATOM 1779 C CA . TRP A 1 221 ? 8.909 12.695 -14.378 1.00 51.44 221 TRP A CA 1
ATOM 1780 C C . TRP A 1 221 ? 8.752 14.131 -14.884 1.00 51.44 221 TRP A C 1
ATOM 1782 O O . TRP A 1 221 ? 9.524 14.517 -15.793 1.00 51.44 221 TRP A O 1
#

Foldseek 3Di:
DAEEEEEEEFADDPQWGDCVQQQPGTGGPVVLVVQVVVLVVVLQVVVQCVQFDPCVPDVPTGGPDHYDHPYYHYHNRHADFDADPDDFDTEGQVAVVCVVVVVQCCVPPVVHAEYEYEHHPNRNYDYFQKWKAEPVATQASDPRDNNSYDYHNGMHMYGYDYSVDGSVVNVVSVVRRVVSVQCVVQVVVVDDQQCLLVTVVRNAACCAGSVRDNPDHHVND

Radius of gyration: 18.46 Å; chains: 1; bounding box: 45×35×50 Å